Protein AF-A0A3A0CAT7-F1 (afdb_monomer)

Solvent-accessible surface area (backbone atoms only — not comparable to full-atom values): 10432 Å² total; per-residue (Å²): 129,58,72,70,57,50,40,52,48,31,36,51,53,9,50,47,29,39,53,50,28,52,52,29,58,70,72,58,42,81,40,49,99,61,49,36,80,68,45,24,60,30,78,92,81,42,67,73,38,56,68,70,58,13,63,68,60,53,45,69,81,74,69,20,56,41,36,48,23,62,55,48,8,57,54,41,39,40,45,68,54,60,77,69,60,78,55,72,66,52,54,57,58,46,36,51,71,74,36,50,66,59,50,62,64,48,48,59,62,48,55,50,52,51,48,44,51,50,30,31,73,74,70,73,40,66,60,68,61,78,80,69,54,39,98,90,62,58,66,83,78,59,88,86,64,77,72,56,71,67,57,52,52,50,55,49,51,51,52,52,55,55,49,48,56,54,35,43,54,49,45,54,52,42,72,75,47,87,52,82,92,56,107

Secondary structure (DSSP, 8-state):
--HHHHHHHHHHHHHHHHHHHHHHHHTT-TT-SS-TTGGGS-GGGPPPPPHHHHHH---TTTTPHHHHHHHHHHHHHHHHHHTT--SHHHHHHHHHHHSHHHHHHHHHHHHHHHHHHHHHHHHSS--THHHH-BTTBPPPPPTT-PPPHHHHHHHHHHHHHHHHHHHHHHHHHHHH---GGG-

Structure (mmCIF, N/CA/C/O backbone):
data_AF-A0A3A0CAT7-F1
#
_entry.id   AF-A0A3A0CAT7-F1
#
loop_
_atom_site.group_PDB
_atom_site.id
_atom_site.type_symbol
_atom_site.label_atom_id
_atom_site.label_alt_id
_atom_site.label_comp_id
_atom_site.label_asym_id
_atom_site.label_entity_id
_atom_site.label_seq_id
_atom_site.pdbx_PDB_ins_code
_atom_site.Cartn_x
_atom_site.Cartn_y
_atom_site.Cartn_z
_atom_site.occupancy
_atom_site.B_iso_or_equiv
_atom_site.auth_seq_id
_atom_site.auth_comp_id
_atom_site.auth_asym_id
_atom_site.auth_atom_id
_atom_site.pdbx_PDB_model_num
ATOM 1 N N . MET A 1 1 ? -14.372 4.270 26.405 1.00 64.75 1 MET A N 1
ATOM 2 C CA . MET A 1 1 ? -14.480 5.555 25.673 1.00 64.75 1 MET A CA 1
ATOM 3 C C . MET A 1 1 ? -15.765 5.550 24.866 1.00 64.75 1 MET A C 1
ATOM 5 O O . MET A 1 1 ? -16.069 4.523 24.270 1.00 64.75 1 MET A O 1
ATOM 9 N N . ALA A 1 2 ? -16.514 6.654 24.840 1.00 88.31 2 ALA A N 1
ATOM 10 C CA . ALA A 1 2 ? -17.693 6.757 23.978 1.00 88.31 2 ALA A CA 1
ATOM 11 C C . ALA A 1 2 ? -17.280 6.706 22.486 1.00 88.31 2 ALA A C 1
ATOM 13 O O . ALA A 1 2 ? -16.218 7.243 22.149 1.00 88.31 2 ALA A O 1
ATOM 14 N N . PRO A 1 3 ? -18.086 6.124 21.573 1.00 85.31 3 PRO A N 1
ATOM 15 C CA . PRO A 1 3 ? -17.737 6.010 20.149 1.00 85.31 3 PRO A CA 1
ATOM 16 C C . PRO A 1 3 ? -17.353 7.349 19.498 1.00 85.31 3 PRO A C 1
ATOM 18 O O . PRO A 1 3 ? -16.394 7.430 18.735 1.00 85.31 3 PRO A O 1
ATOM 21 N N . ALA A 1 4 ? -18.040 8.435 19.869 1.00 90.06 4 ALA A N 1
ATOM 22 C CA . ALA A 1 4 ? -17.728 9.781 19.390 1.00 90.06 4 ALA A CA 1
ATOM 23 C C . ALA A 1 4 ? -16.342 10.277 19.847 1.00 90.06 4 ALA A C 1
ATOM 25 O O . ALA A 1 4 ? -15.629 10.923 19.081 1.00 90.06 4 ALA A O 1
ATOM 26 N N . GLN A 1 5 ? -15.938 9.949 21.076 1.00 92.06 5 GLN A N 1
ATOM 27 C CA . GLN A 1 5 ? -14.635 10.327 21.622 1.00 92.06 5 GLN A CA 1
ATOM 28 C C . GLN A 1 5 ? -13.499 9.582 20.912 1.00 92.06 5 GLN A C 1
ATOM 30 O O . GLN A 1 5 ? -12.506 10.203 20.541 1.00 92.06 5 GLN A O 1
ATOM 35 N N . ARG A 1 6 ? -13.675 8.277 20.650 1.00 92.12 6 ARG A N 1
ATOM 36 C CA . ARG A 1 6 ? -12.725 7.481 19.858 1.00 92.12 6 ARG A CA 1
ATOM 37 C C . ARG A 1 6 ? -12.540 8.074 18.463 1.00 92.12 6 ARG A C 1
ATOM 39 O O . ARG A 1 6 ? -11.412 8.262 18.031 1.00 92.12 6 ARG A O 1
ATOM 46 N N . ASN A 1 7 ? -13.632 8.418 17.782 1.00 93.69 7 ASN A N 1
ATOM 47 C CA . ASN A 1 7 ? -13.559 8.935 16.415 1.00 93.69 7 ASN A CA 1
ATOM 48 C C . ASN A 1 7 ? -12.824 10.278 16.343 1.00 93.69 7 ASN A C 1
ATOM 50 O O . ASN A 1 7 ? -12.006 10.479 15.449 1.00 93.69 7 ASN A O 1
ATOM 54 N N . ARG A 1 8 ? -13.067 11.175 17.309 1.00 93.75 8 ARG A N 1
ATOM 55 C CA . ARG A 1 8 ? -12.324 12.441 17.420 1.00 93.75 8 ARG A CA 1
ATOM 56 C C . ARG A 1 8 ? -10.839 12.197 17.671 1.00 93.75 8 ARG A C 1
ATOM 58 O O . ARG A 1 8 ? -10.019 12.875 17.066 1.00 93.75 8 ARG A O 1
ATOM 65 N N . LEU A 1 9 ? -10.497 11.212 18.504 1.00 95.75 9 LEU A N 1
ATOM 66 C CA . LEU A 1 9 ? -9.108 10.839 18.762 1.00 95.75 9 LEU A CA 1
ATOM 67 C C . LEU A 1 9 ? -8.422 10.268 17.512 1.00 95.75 9 LEU A C 1
ATOM 69 O O . LEU A 1 9 ? -7.324 10.702 17.183 1.00 95.75 9 LEU A O 1
ATOM 73 N N . CYS A 1 10 ? -9.072 9.357 16.781 1.00 95.88 10 CYS A N 1
ATOM 74 C CA . CYS A 1 10 ? -8.547 8.819 15.521 1.00 9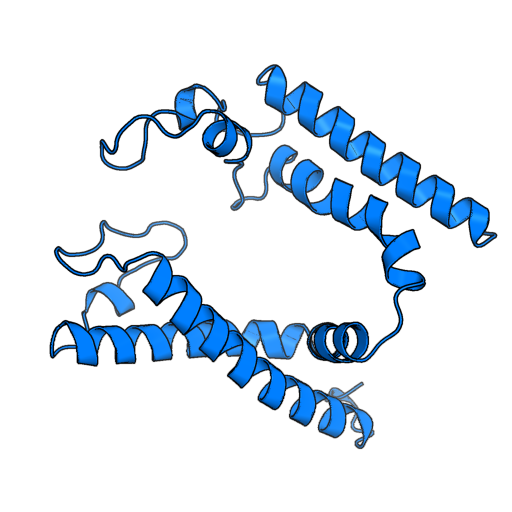5.88 10 CYS A CA 1
ATOM 75 C C . CYS A 1 10 ? -8.299 9.928 14.493 1.00 95.88 10 CYS A C 1
ATOM 77 O O . CYS A 1 10 ? -7.230 9.983 13.892 1.00 95.88 10 CYS A O 1
ATOM 79 N N . LEU A 1 11 ? -9.251 10.852 14.329 1.00 96.25 11 LEU A N 1
ATOM 80 C CA . LEU A 1 11 ? -9.080 11.993 13.430 1.00 96.25 11 LEU A CA 1
ATOM 81 C C . LEU A 1 11 ? -7.942 12.911 13.887 1.00 96.25 11 LEU A C 1
ATOM 83 O O . LEU A 1 11 ? -7.117 13.290 13.065 1.00 96.25 11 LEU A O 1
ATOM 87 N N . ALA A 1 12 ? -7.853 13.226 15.181 1.00 97.06 12 ALA A N 1
ATOM 88 C CA . ALA A 1 12 ? -6.790 14.074 15.716 1.00 97.06 12 ALA A CA 1
ATOM 89 C C . ALA A 1 12 ? -5.400 13.447 15.527 1.00 97.06 12 ALA A C 1
ATOM 91 O O . ALA A 1 12 ? -4.491 14.117 15.045 1.00 97.06 12 ALA A O 1
ATOM 92 N N . ILE A 1 13 ? -5.241 12.157 15.845 1.00 97.44 13 ILE A N 1
ATOM 93 C CA . ILE A 1 13 ? -3.973 11.434 15.671 1.00 97.44 13 ILE A CA 1
ATOM 94 C C . ILE A 1 13 ? -3.619 11.320 14.187 1.00 97.44 13 ILE A C 1
ATOM 96 O O . ILE A 1 13 ? -2.491 11.614 13.804 1.00 97.44 13 ILE A O 1
ATOM 100 N N . GLY A 1 14 ? -4.569 10.911 13.344 1.00 97.12 14 GLY A N 1
ATOM 101 C CA . GLY A 1 14 ? -4.318 10.698 11.922 1.00 97.12 14 GLY A CA 1
ATOM 102 C C . GLY A 1 14 ? -3.993 11.993 11.173 1.00 97.12 14 GLY A C 1
ATOM 103 O O . GLY A 1 14 ? -3.015 12.046 10.428 1.00 97.12 14 GLY A O 1
ATOM 104 N N . LEU A 1 15 ? -4.757 13.064 11.420 1.00 97.62 15 LEU A N 1
ATOM 105 C CA . LEU A 1 15 ? -4.489 14.385 10.842 1.00 97.62 15 LEU A CA 1
ATOM 106 C C . LEU A 1 15 ? -3.229 15.023 11.434 1.00 97.62 15 LEU A C 1
ATOM 108 O O . LEU A 1 15 ? -2.475 15.653 10.699 1.00 97.62 15 LEU A O 1
ATOM 112 N N . GLY A 1 16 ? -2.960 14.822 12.727 1.00 98.12 16 GLY A N 1
ATOM 113 C CA . GLY A 1 16 ? -1.721 15.260 13.368 1.00 98.12 16 GLY A CA 1
ATOM 114 C C . GLY A 1 16 ? -0.489 14.583 12.765 1.00 98.12 16 GLY A C 1
ATOM 115 O O . GLY A 1 16 ? 0.485 15.258 12.450 1.00 98.12 16 GLY A O 1
ATOM 116 N N . ALA A 1 17 ? -0.552 13.272 12.518 1.00 97.81 17 ALA A N 1
ATOM 117 C CA . ALA A 1 17 ? 0.510 12.526 11.844 1.00 97.81 17 ALA A CA 1
ATOM 118 C C . ALA A 1 17 ? 0.724 12.998 10.398 1.00 97.81 17 ALA A C 1
ATOM 120 O O . ALA A 1 17 ? 1.865 13.139 9.964 1.00 97.81 17 ALA A O 1
ATOM 121 N N . LEU A 1 18 ? -0.356 13.291 9.667 1.00 97.62 18 LEU A N 1
ATOM 122 C CA . LEU A 1 18 ? -0.285 13.857 8.319 1.00 97.62 18 LEU A CA 1
ATOM 123 C C . LEU A 1 18 ? 0.337 15.255 8.303 1.00 97.62 18 LEU A C 1
ATOM 125 O O . LEU A 1 18 ? 1.224 15.520 7.495 1.00 97.62 18 LEU A O 1
ATOM 129 N N . ALA A 1 19 ? -0.093 16.139 9.203 1.00 97.69 19 ALA A N 1
ATOM 130 C CA . ALA A 1 19 ? 0.482 17.472 9.332 1.00 97.69 19 ALA A CA 1
ATOM 131 C C . ALA A 1 19 ? 1.972 17.391 9.687 1.00 97.69 19 ALA A C 1
ATOM 133 O O . ALA A 1 19 ? 2.795 18.045 9.048 1.00 97.69 19 ALA A O 1
ATOM 134 N N . LEU A 1 20 ? 2.332 16.525 10.640 1.00 97.62 20 LEU A N 1
ATOM 135 C CA . LEU A 1 20 ? 3.720 16.288 11.017 1.00 97.62 20 LEU A CA 1
ATOM 136 C C . LEU A 1 20 ? 4.542 15.749 9.839 1.00 97.62 20 LEU A C 1
ATOM 138 O O . LEU A 1 20 ? 5.642 16.238 9.604 1.00 97.62 20 LEU A O 1
ATOM 142 N N . PHE A 1 21 ? 4.002 14.807 9.059 1.00 97.19 21 PHE A N 1
ATOM 143 C CA . PHE A 1 21 ? 4.642 14.328 7.833 1.00 97.19 21 PHE A CA 1
ATOM 144 C C . PHE A 1 21 ? 4.901 15.467 6.845 1.00 97.19 21 PHE A C 1
ATOM 146 O O . PHE A 1 21 ? 6.015 15.586 6.348 1.00 97.19 21 PHE A O 1
ATOM 153 N N . LEU A 1 22 ? 3.910 16.321 6.575 1.00 96.12 22 LEU A N 1
ATOM 154 C CA . LEU A 1 22 ? 4.061 17.426 5.625 1.00 96.12 22 LEU A CA 1
ATOM 155 C C . LEU A 1 22 ? 5.128 18.432 6.073 1.00 96.12 22 LEU A C 1
ATOM 157 O O . LEU A 1 22 ? 5.919 18.875 5.245 1.00 96.12 22 LEU A O 1
ATOM 161 N N . VAL A 1 23 ? 5.193 18.746 7.371 1.00 96.25 23 VAL A N 1
ATOM 162 C CA . VAL A 1 23 ? 6.231 19.621 7.938 1.00 96.25 23 VAL A CA 1
ATOM 163 C C . VAL A 1 23 ? 7.603 18.955 7.832 1.00 96.25 23 VAL A C 1
ATOM 165 O O . VAL A 1 23 ? 8.515 19.511 7.221 1.00 96.25 23 VAL A O 1
ATOM 168 N N . LEU A 1 24 ? 7.762 17.747 8.379 1.00 95.19 24 LEU A N 1
ATOM 169 C CA . LEU A 1 24 ? 9.059 17.071 8.402 1.00 95.19 24 LEU A CA 1
ATOM 170 C C . LEU A 1 24 ? 9.577 16.797 6.988 1.00 95.19 24 LEU A C 1
ATOM 172 O O . LEU A 1 24 ? 10.734 17.082 6.682 1.00 95.19 24 LEU A O 1
ATOM 176 N N . ARG A 1 25 ? 8.715 16.290 6.102 1.00 94.50 25 ARG A N 1
ATOM 177 C CA . ARG A 1 25 ? 9.085 15.966 4.725 1.00 94.50 25 ARG A CA 1
ATOM 178 C C . ARG A 1 25 ? 9.287 17.218 3.878 1.00 94.50 25 ARG A C 1
ATOM 180 O O . ARG A 1 25 ? 10.262 17.266 3.135 1.00 94.50 25 ARG A O 1
ATOM 187 N N . GLY A 1 26 ? 8.422 18.227 4.001 1.00 92.56 26 GLY A N 1
ATOM 188 C CA . GLY A 1 26 ? 8.499 19.479 3.238 1.00 92.56 26 GLY A CA 1
ATOM 189 C C . GLY A 1 26 ? 9.808 20.225 3.456 1.00 92.56 26 GLY A C 1
ATOM 190 O O . GLY A 1 26 ? 10.473 20.597 2.490 1.00 92.56 26 GLY A O 1
ATOM 191 N N . PHE A 1 27 ? 10.222 20.350 4.717 1.00 93.31 27 PHE A N 1
ATOM 192 C CA . PHE A 1 27 ? 11.443 21.058 5.103 1.00 93.31 27 PHE A CA 1
ATOM 193 C C . PHE A 1 27 ? 12.695 20.163 5.152 1.00 93.31 27 PHE A C 1
ATOM 195 O O . PHE A 1 27 ? 13.744 20.624 5.590 1.00 93.31 27 PHE A O 1
ATOM 202 N N . ASN A 1 28 ? 12.616 18.903 4.698 1.00 92.19 28 ASN A N 1
ATOM 203 C CA . ASN A 1 28 ? 13.707 17.918 4.796 1.00 92.19 28 ASN A CA 1
ATOM 204 C C . ASN A 1 28 ? 14.286 17.787 6.223 1.00 92.19 28 ASN A C 1
ATOM 206 O O . ASN A 1 28 ? 15.495 17.658 6.405 1.00 92.19 28 ASN A O 1
ATOM 210 N N . LEU A 1 29 ? 13.420 17.832 7.238 1.00 92.00 29 LEU A N 1
ATOM 211 C CA . LEU A 1 29 ? 13.796 17.628 8.637 1.00 92.00 29 LEU A CA 1
ATOM 212 C C . LEU A 1 29 ? 13.958 16.128 8.944 1.00 92.00 29 LEU A C 1
ATOM 214 O O . LEU A 1 29 ? 13.856 15.263 8.071 1.00 92.00 29 LEU A O 1
ATOM 218 N N . TYR A 1 30 ? 14.206 15.819 10.218 1.00 90.19 30 TYR A N 1
ATOM 219 C CA . TYR A 1 30 ? 14.321 14.456 10.728 1.00 90.19 30 TYR A CA 1
ATOM 220 C C . TYR A 1 30 ? 13.164 13.552 10.267 1.00 90.19 30 TYR A C 1
ATOM 222 O O . TYR A 1 30 ? 12.003 13.954 10.278 1.00 90.19 30 TYR A O 1
ATOM 230 N N . GLY A 1 31 ? 13.480 12.303 9.920 1.00 88.69 31 GLY A N 1
ATOM 231 C CA . GLY A 1 31 ? 12.480 11.251 9.736 1.00 88.69 31 GLY A CA 1
ATOM 232 C C . GLY A 1 31 ? 12.620 10.414 8.470 1.00 88.69 31 GLY A C 1
ATOM 233 O O . GLY A 1 31 ? 12.061 9.323 8.435 1.00 88.69 31 GLY A O 1
ATOM 234 N N . ASP A 1 32 ? 13.374 10.862 7.461 1.00 90.69 32 ASP A N 1
ATOM 235 C CA . ASP A 1 32 ? 13.818 10.025 6.338 1.00 90.69 32 ASP A CA 1
ATOM 236 C C . ASP A 1 32 ? 15.316 10.240 6.092 1.00 90.69 32 ASP A C 1
ATOM 238 O O . ASP A 1 32 ? 15.747 11.392 6.077 1.00 90.69 32 ASP A O 1
ATOM 242 N N . PRO A 1 33 ? 16.117 9.179 5.885 1.00 86.81 33 PRO A N 1
ATOM 243 C CA . PRO A 1 33 ? 17.545 9.331 5.605 1.00 86.81 33 PRO A CA 1
ATOM 244 C C . PRO A 1 33 ? 17.829 10.008 4.257 1.00 86.81 33 PRO A C 1
ATOM 246 O O . PRO A 1 33 ? 18.942 10.481 4.041 1.00 86.81 33 PRO A O 1
ATOM 249 N N . ARG A 1 34 ? 16.857 10.035 3.333 1.00 84.88 34 ARG A N 1
ATOM 250 C CA . ARG A 1 34 ? 17.031 10.585 1.986 1.00 84.88 34 ARG A CA 1
ATOM 251 C C . ARG A 1 34 ? 16.188 11.852 1.808 1.00 84.88 34 ARG A C 1
ATOM 253 O O . ARG A 1 34 ? 14.954 11.757 1.769 1.00 84.88 34 ARG A O 1
ATOM 260 N N . PRO A 1 35 ? 16.824 13.032 1.660 1.00 85.75 35 PRO A N 1
ATOM 261 C CA . PRO A 1 35 ? 16.128 14.261 1.293 1.00 85.75 35 PRO A CA 1
ATOM 262 C C . PRO A 1 35 ? 15.313 14.075 0.010 1.00 85.75 35 PRO A C 1
ATOM 264 O O . PRO A 1 35 ? 15.752 13.419 -0.933 1.00 85.75 35 PRO A O 1
ATOM 267 N N . TRP A 1 36 ? 14.118 14.658 -0.060 1.00 81.44 36 TRP A N 1
ATOM 268 C CA . TRP A 1 36 ? 13.264 14.465 -1.238 1.00 81.44 36 TRP A CA 1
ATOM 269 C C . TRP A 1 36 ? 13.833 15.148 -2.490 1.00 81.44 36 TRP A C 1
ATOM 271 O O . TRP A 1 36 ? 13.614 14.673 -3.600 1.00 81.44 36 TRP A O 1
ATOM 281 N N . GLY A 1 37 ? 14.629 16.210 -2.314 1.00 76.12 37 GLY A N 1
ATOM 282 C CA . GLY A 1 37 ? 15.327 16.889 -3.409 1.00 76.12 37 GLY A CA 1
ATOM 283 C C . GLY A 1 37 ? 16.434 16.049 -4.057 1.00 76.12 37 GLY A C 1
ATOM 284 O O . GLY A 1 37 ? 16.628 16.133 -5.266 1.00 76.12 37 GLY A O 1
ATOM 285 N N . SER A 1 38 ? 17.123 15.185 -3.298 1.00 70.75 38 SER A N 1
ATOM 286 C CA . SER A 1 38 ? 18.119 14.262 -3.868 1.00 70.75 38 SER A CA 1
ATOM 287 C C . SER A 1 38 ? 17.472 13.046 -4.537 1.00 70.75 38 SER A C 1
ATOM 289 O O . SER A 1 38 ? 18.052 12.470 -5.453 1.00 70.75 38 SER A O 1
ATOM 291 N N . ALA A 1 39 ? 16.238 12.704 -4.152 1.00 63.53 39 ALA A N 1
ATOM 292 C CA . ALA A 1 39 ? 15.433 11.660 -4.785 1.00 63.53 39 ALA A CA 1
ATOM 293 C C . ALA A 1 39 ? 14.861 12.053 -6.165 1.00 63.53 39 ALA A C 1
ATOM 295 O O . ALA A 1 39 ? 14.286 11.203 -6.844 1.00 63.53 39 ALA A O 1
ATOM 296 N N . ALA A 1 40 ? 15.009 13.316 -6.591 1.00 61.28 40 ALA A N 1
ATOM 297 C CA . ALA A 1 40 ? 14.613 13.768 -7.925 1.00 61.28 40 ALA A CA 1
ATOM 298 C C . ALA A 1 40 ? 15.513 13.198 -9.036 1.00 61.28 40 ALA A C 1
ATOM 300 O O . ALA A 1 40 ? 15.101 13.163 -10.193 1.00 61.28 40 ALA A O 1
ATOM 301 N N . GLN A 1 41 ? 16.718 12.727 -8.704 1.00 60.72 41 GLN A N 1
ATOM 302 C CA . GLN A 1 41 ? 17.576 11.998 -9.636 1.00 60.72 41 GLN A CA 1
ATOM 303 C C . GLN A 1 41 ? 17.097 10.542 -9.685 1.00 60.72 41 GLN A C 1
ATOM 305 O O . GLN A 1 41 ? 17.149 9.830 -8.680 1.00 60.72 41 GLN A O 1
ATOM 310 N N . GLY A 1 42 ? 16.550 10.115 -10.827 1.00 56.50 42 GLY A N 1
ATOM 311 C CA . GLY A 1 42 ? 16.033 8.760 -10.992 1.00 56.50 42 GLY A CA 1
ATOM 312 C C . GLY A 1 42 ? 17.129 7.702 -10.782 1.00 56.50 42 GLY A C 1
ATOM 313 O O . GLY A 1 42 ? 18.300 7.958 -11.080 1.00 56.50 42 GLY A O 1
ATOM 314 N N . PRO A 1 43 ? 16.789 6.493 -10.293 1.00 54.56 43 PRO A N 1
ATOM 315 C CA . PRO A 1 43 ? 17.735 5.383 -10.288 1.00 54.56 43 PRO A CA 1
ATOM 316 C C . PRO A 1 43 ? 18.271 5.136 -11.707 1.00 54.56 43 PRO A C 1
ATOM 318 O O . PRO A 1 43 ? 17.519 5.232 -12.677 1.00 54.56 43 PRO A O 1
ATOM 321 N N . ASN A 1 44 ? 19.551 4.774 -11.826 1.00 52.22 44 ASN A N 1
ATOM 322 C CA . ASN A 1 44 ? 20.181 4.345 -13.084 1.00 52.22 44 ASN A CA 1
ATOM 323 C C . ASN A 1 44 ? 20.218 5.409 -14.202 1.00 52.22 44 ASN A C 1
ATOM 325 O O . ASN A 1 44 ? 20.160 5.062 -15.378 1.00 52.22 44 ASN A O 1
ATOM 329 N N . GLY A 1 45 ? 20.293 6.701 -13.860 1.00 50.09 45 GLY A N 1
ATOM 330 C CA . GLY A 1 45 ? 20.384 7.780 -14.856 1.00 50.09 45 GLY A CA 1
ATOM 331 C C . GLY A 1 45 ? 19.082 8.045 -15.619 1.00 50.09 45 GLY A C 1
ATOM 332 O O . GLY A 1 45 ? 19.083 8.802 -16.589 1.00 50.09 45 GLY A O 1
ATOM 333 N N . ALA A 1 46 ? 17.966 7.446 -15.187 1.00 55.59 46 ALA A N 1
ATOM 334 C CA . ALA A 1 46 ? 16.645 7.798 -15.686 1.00 55.59 46 ALA A CA 1
ATOM 335 C C . ALA A 1 46 ? 16.304 9.246 -15.291 1.00 55.59 46 ALA A C 1
ATOM 337 O O . ALA A 1 46 ? 16.722 9.719 -14.232 1.00 55.59 46 ALA A O 1
ATOM 338 N N . GLY A 1 47 ? 15.566 9.943 -16.164 1.00 59.84 47 GLY A N 1
ATOM 339 C CA . GLY A 1 47 ? 15.257 11.372 -16.051 1.00 59.84 47 GLY A CA 1
ATOM 340 C C . GLY A 1 47 ? 14.677 11.809 -14.701 1.00 59.84 47 GLY A C 1
ATOM 341 O O . GLY A 1 47 ? 14.315 10.997 -13.849 1.00 59.84 47 GLY A O 1
ATOM 342 N N . THR A 1 48 ? 14.585 13.124 -14.507 1.00 72.56 48 THR A N 1
ATOM 343 C CA . THR A 1 48 ? 14.138 13.715 -13.244 1.00 72.56 48 THR A CA 1
ATOM 344 C C . THR A 1 48 ? 12.772 13.173 -12.822 1.00 72.56 48 THR A C 1
ATOM 346 O O . THR A 1 48 ? 11.772 13.318 -13.528 1.00 72.56 48 THR A O 1
ATOM 349 N N . MET A 1 49 ? 12.726 12.524 -11.656 1.00 80.06 49 MET A N 1
ATOM 350 C CA . MET A 1 49 ? 11.481 12.031 -11.079 1.00 80.06 49 MET A CA 1
ATOM 351 C C . MET A 1 49 ? 10.555 13.228 -10.818 1.00 80.06 49 MET A C 1
ATOM 353 O O . MET A 1 49 ? 11.007 14.220 -10.237 1.00 80.06 49 MET A O 1
ATOM 357 N N . PRO A 1 50 ? 9.263 13.156 -11.193 1.00 86.62 50 PRO A N 1
ATOM 358 C CA . PRO A 1 50 ? 8.315 14.217 -10.881 1.00 86.62 50 PRO A CA 1
ATOM 359 C C . PRO A 1 50 ? 8.342 14.563 -9.390 1.00 86.62 50 PRO A C 1
ATOM 361 O O . PRO A 1 50 ? 8.351 13.666 -8.544 1.00 86.62 50 PRO A O 1
ATOM 364 N N . ALA A 1 51 ? 8.315 15.858 -9.066 1.00 86.56 51 ALA A N 1
ATOM 365 C CA . ALA A 1 51 ? 8.500 16.351 -7.699 1.00 86.56 51 ALA A CA 1
ATOM 366 C C . ALA A 1 51 ? 7.540 15.702 -6.687 1.00 86.56 51 ALA A C 1
ATOM 368 O O . ALA A 1 51 ? 7.942 15.389 -5.569 1.00 86.56 51 ALA A O 1
ATOM 369 N N . LEU A 1 52 ? 6.297 15.422 -7.097 1.00 89.25 52 LEU A N 1
ATOM 370 C CA . LEU A 1 52 ? 5.316 14.724 -6.264 1.00 89.25 52 LEU A CA 1
ATOM 371 C C . LEU A 1 52 ? 5.771 13.304 -5.890 1.00 89.25 52 LEU A C 1
ATOM 373 O O . LEU A 1 52 ? 5.656 12.903 -4.735 1.00 89.25 52 LEU A O 1
ATOM 377 N N . PHE A 1 53 ? 6.314 12.543 -6.843 1.00 88.75 53 PHE A N 1
ATOM 378 C CA . PHE A 1 53 ? 6.819 11.200 -6.563 1.00 88.75 53 PHE A CA 1
ATOM 379 C C . PHE A 1 53 ? 8.089 11.248 -5.721 1.00 88.75 53 PHE A C 1
ATOM 381 O O . PHE A 1 53 ? 8.205 10.469 -4.781 1.00 88.75 53 PHE A O 1
ATOM 388 N N . ALA A 1 54 ? 8.989 12.201 -5.975 1.00 87.81 54 ALA A N 1
ATOM 389 C CA . ALA A 1 54 ? 10.174 12.403 -5.143 1.00 87.81 54 ALA A CA 1
ATOM 390 C C . ALA A 1 54 ? 9.794 12.757 -3.688 1.00 87.81 54 ALA A C 1
ATOM 392 O O . ALA A 1 54 ? 10.367 12.222 -2.734 1.00 87.81 54 ALA A O 1
ATOM 393 N N . PH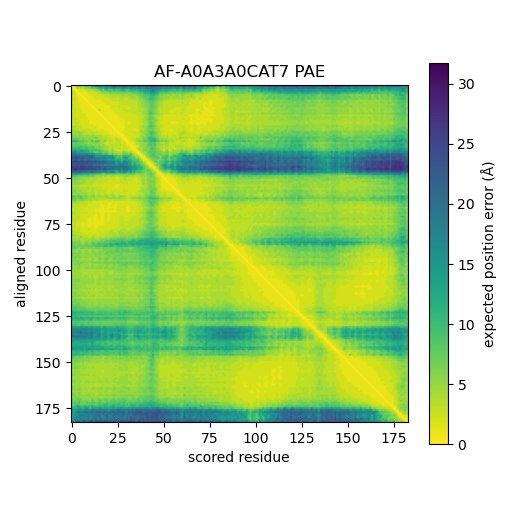E A 1 55 ? 8.761 13.586 -3.502 1.00 91.06 55 PHE A N 1
ATOM 394 C CA . PHE A 1 55 ? 8.214 13.928 -2.190 1.00 91.06 55 PHE A CA 1
ATOM 395 C C . PHE A 1 55 ? 7.669 12.699 -1.447 1.00 91.06 55 PHE A C 1
ATOM 397 O O . PHE A 1 55 ? 8.002 12.495 -0.279 1.00 91.06 55 PHE A O 1
ATOM 404 N N . LEU A 1 56 ? 6.905 11.838 -2.127 1.00 91.62 56 LEU A N 1
ATOM 405 C CA . LEU A 1 56 ? 6.324 10.619 -1.544 1.00 91.62 56 LEU A CA 1
ATOM 406 C C . LEU A 1 56 ? 7.320 9.448 -1.418 1.00 91.62 56 LEU A C 1
ATOM 408 O O . LEU A 1 56 ? 7.043 8.484 -0.701 1.00 91.62 56 LEU A O 1
ATOM 412 N N . ASN A 1 57 ? 8.479 9.524 -2.080 1.00 91.25 57 ASN A N 1
ATOM 413 C CA . ASN A 1 57 ? 9.522 8.496 -2.079 1.00 91.25 57 ASN A CA 1
ATOM 414 C C . ASN A 1 57 ? 10.271 8.438 -0.735 1.00 91.25 57 ASN A C 1
ATOM 416 O O . ASN A 1 57 ? 11.391 8.934 -0.588 1.00 91.25 57 ASN A O 1
ATOM 420 N N . THR A 1 58 ? 9.616 7.848 0.261 1.00 92.19 58 THR A N 1
ATOM 421 C CA . THR A 1 58 ? 10.145 7.612 1.607 1.00 92.19 58 THR A CA 1
ATOM 422 C C . THR A 1 58 ? 10.731 6.206 1.737 1.00 92.19 58 THR A C 1
ATOM 424 O O . THR A 1 58 ? 10.399 5.274 1.001 1.00 92.19 58 THR A O 1
ATOM 427 N N . THR A 1 59 ? 11.660 6.041 2.670 1.00 90.12 59 THR A N 1
ATOM 428 C CA . THR A 1 59 ? 12.403 4.800 2.877 1.00 90.12 59 THR A CA 1
ATOM 429 C C . THR A 1 59 ? 11.557 3.790 3.655 1.00 90.12 59 THR A C 1
ATOM 431 O O . THR A 1 59 ? 11.258 3.972 4.832 1.00 90.12 59 THR A O 1
ATOM 434 N N . LYS A 1 60 ? 11.168 2.707 2.974 1.00 89.56 60 LYS A N 1
ATOM 435 C CA . LYS A 1 60 ? 10.350 1.624 3.544 1.00 89.56 60 LYS A CA 1
ATOM 436 C C . LYS A 1 60 ? 11.156 0.623 4.379 1.00 89.56 60 LYS A C 1
ATOM 438 O O . LYS A 1 60 ? 10.616 0.055 5.324 1.00 89.56 60 LYS A O 1
ATOM 443 N N . TYR A 1 61 ? 12.414 0.378 4.015 1.00 85.94 61 TYR A N 1
ATOM 444 C CA . TYR A 1 61 ? 13.264 -0.628 4.653 1.00 85.94 61 TYR A CA 1
ATOM 445 C C . TYR A 1 61 ? 14.641 -0.029 4.992 1.00 85.94 61 TYR A C 1
ATOM 447 O O . TYR A 1 61 ? 15.364 0.341 4.067 1.00 85.94 61 TYR A O 1
ATOM 455 N N . PRO A 1 62 ? 15.015 0.078 6.282 1.00 89.00 62 PRO A N 1
ATOM 456 C CA . PRO A 1 62 ? 14.118 0.037 7.444 1.00 89.00 62 PRO A CA 1
ATOM 457 C C . PRO A 1 62 ? 13.049 1.144 7.362 1.00 89.00 62 PRO A C 1
ATOM 459 O O . PRO A 1 62 ? 13.242 2.146 6.675 1.00 89.00 62 PRO A O 1
ATOM 462 N N . ALA A 1 63 ? 11.905 0.952 8.024 1.00 92.25 63 ALA A N 1
ATOM 463 C CA . ALA A 1 63 ? 10.790 1.895 7.942 1.00 92.25 63 ALA A CA 1
ATOM 464 C C . ALA A 1 63 ? 11.172 3.245 8.561 1.00 92.25 63 ALA A C 1
ATOM 466 O O . ALA A 1 63 ? 11.458 3.331 9.755 1.00 92.25 63 ALA A O 1
ATOM 467 N N . SER A 1 64 ? 11.175 4.297 7.743 1.00 94.38 64 SER A N 1
ATOM 468 C CA . SER A 1 64 ? 11.453 5.655 8.196 1.00 94.38 64 SER A CA 1
ATOM 469 C C . SER A 1 64 ? 10.254 6.244 8.948 1.00 94.38 64 SER A C 1
ATOM 471 O O . SER A 1 64 ? 9.106 5.851 8.719 1.00 94.38 64 SER A O 1
ATOM 473 N N . LEU A 1 65 ? 10.491 7.208 9.843 1.00 96.06 65 LEU A N 1
ATOM 474 C CA . LEU A 1 65 ? 9.404 7.903 10.543 1.00 96.06 65 LEU A CA 1
ATOM 475 C C . LEU A 1 65 ? 8.447 8.552 9.535 1.00 96.06 65 LEU A C 1
ATOM 477 O O . LEU A 1 65 ? 7.233 8.446 9.683 1.00 96.06 65 LEU A O 1
ATOM 481 N N . ASN A 1 66 ? 8.987 9.158 8.476 1.00 95.25 66 ASN A N 1
ATOM 482 C CA . ASN A 1 66 ? 8.181 9.762 7.418 1.00 95.25 66 ASN A CA 1
ATOM 483 C C . ASN A 1 66 ? 7.331 8.718 6.679 1.00 95.25 66 ASN A C 1
ATOM 485 O O . ASN A 1 66 ? 6.158 8.979 6.417 1.00 95.25 66 ASN A O 1
ATOM 489 N N . PHE A 1 67 ? 7.873 7.523 6.405 1.00 95.38 67 PHE A N 1
ATOM 490 C CA . PHE A 1 67 ? 7.104 6.416 5.829 1.00 95.38 67 PHE A CA 1
ATOM 491 C C . PHE A 1 67 ? 5.947 5.995 6.749 1.00 95.38 67 PHE A C 1
ATOM 493 O O . PHE A 1 67 ? 4.819 5.809 6.285 1.00 95.38 67 PHE A O 1
ATOM 500 N N . LEU A 1 68 ? 6.191 5.892 8.060 1.00 96.62 68 LEU A N 1
ATOM 501 C CA . LEU A 1 68 ? 5.158 5.543 9.040 1.00 96.62 68 LEU A CA 1
ATOM 502 C C . LEU A 1 68 ? 4.076 6.621 9.146 1.00 96.62 68 LEU A C 1
ATOM 504 O O . LEU A 1 68 ? 2.895 6.294 9.100 1.00 96.62 68 LEU A O 1
ATOM 508 N N . LEU A 1 69 ? 4.447 7.900 9.240 1.00 97.25 69 LEU A N 1
ATOM 509 C CA . LEU A 1 69 ? 3.485 9.002 9.330 1.00 97.25 69 LEU A CA 1
ATOM 510 C C . LEU A 1 69 ? 2.613 9.099 8.069 1.00 97.25 69 LEU A C 1
ATOM 512 O O . LEU A 1 69 ? 1.392 9.221 8.171 1.00 97.25 69 LEU A O 1
ATOM 516 N N . MET A 1 70 ? 3.227 8.976 6.887 1.00 96.19 70 MET A N 1
ATOM 517 C CA . MET A 1 70 ? 2.538 9.028 5.595 1.00 96.19 70 MET A CA 1
ATOM 518 C C . MET A 1 70 ? 1.545 7.873 5.405 1.00 96.19 70 MET A C 1
ATOM 520 O O . MET A 1 70 ? 0.517 8.052 4.758 1.00 96.19 70 MET A O 1
ATOM 524 N N . THR A 1 71 ? 1.834 6.687 5.949 1.00 95.94 71 THR A N 1
ATOM 525 C CA . THR A 1 71 ? 1.005 5.484 5.750 1.00 95.94 71 THR A CA 1
ATOM 526 C C . THR A 1 71 ? -0.003 5.261 6.877 1.00 95.94 71 THR A C 1
ATOM 528 O O . THR A 1 71 ? -1.182 5.001 6.617 1.00 95.94 71 THR A O 1
ATOM 531 N N . LEU A 1 72 ? 0.414 5.405 8.137 1.00 96.69 72 LEU A N 1
ATOM 532 C CA . LEU A 1 72 ? -0.455 5.221 9.300 1.00 96.69 72 LEU A CA 1
ATOM 533 C C . LEU A 1 72 ? -1.371 6.423 9.537 1.00 96.69 72 LEU A C 1
ATOM 535 O O . LEU A 1 72 ? -2.509 6.216 9.945 1.00 96.69 72 LEU A O 1
ATOM 539 N N . GLY A 1 73 ? -0.933 7.654 9.245 1.00 97.06 73 GLY A N 1
ATOM 540 C CA . GLY A 1 73 ? -1.741 8.866 9.433 1.00 97.06 73 GLY A CA 1
ATOM 541 C C . GLY A 1 73 ? -3.105 8.798 8.729 1.00 97.06 73 GLY A C 1
ATOM 542 O O . GLY A 1 73 ? -4.135 8.822 9.411 1.00 97.06 73 GLY A O 1
ATOM 543 N N . PRO A 1 74 ? -3.149 8.617 7.393 1.00 96.75 74 PRO A N 1
ATOM 544 C CA . PRO A 1 74 ? -4.398 8.410 6.660 1.00 96.75 74 PRO A CA 1
ATOM 545 C C . PRO A 1 74 ? -5.171 7.189 7.152 1.00 96.75 74 PRO A C 1
ATOM 547 O O . PRO A 1 74 ? -6.383 7.262 7.328 1.00 96.75 74 PRO A O 1
ATOM 550 N N . THR A 1 75 ? -4.479 6.075 7.413 1.00 95.62 75 THR A N 1
ATOM 551 C CA . THR A 1 75 ? -5.123 4.831 7.853 1.00 95.62 75 THR A CA 1
ATOM 552 C C . THR A 1 75 ? -5.902 5.047 9.150 1.00 95.62 75 THR A C 1
ATOM 554 O O . THR A 1 75 ? -7.070 4.677 9.220 1.00 95.62 75 THR A O 1
ATOM 557 N N . ILE A 1 76 ? -5.298 5.709 10.143 1.00 96.56 76 ILE A N 1
ATOM 558 C CA . ILE A 1 76 ? -5.928 6.023 11.431 1.00 96.56 76 ILE A CA 1
ATOM 559 C C . ILE A 1 76 ? -7.063 7.041 11.252 1.00 96.56 76 ILE A C 1
ATOM 561 O O . ILE A 1 76 ? -8.140 6.853 11.820 1.00 96.56 76 ILE A O 1
ATOM 565 N N . ALA A 1 77 ? -6.862 8.084 10.437 1.00 96.19 77 ALA A N 1
ATOM 566 C CA . ALA A 1 77 ? -7.890 9.092 10.165 1.00 96.19 77 ALA A CA 1
ATOM 567 C C . ALA A 1 77 ? -9.143 8.497 9.497 1.00 96.19 77 ALA A C 1
ATOM 569 O O . ALA A 1 77 ? -10.253 8.970 9.738 1.00 96.19 77 ALA A O 1
ATOM 570 N N . LEU A 1 78 ? -8.979 7.451 8.681 1.00 95.19 78 LEU A N 1
ATOM 571 C CA . LEU A 1 78 ? -10.066 6.802 7.947 1.00 95.19 78 LEU A CA 1
ATOM 572 C C . LEU A 1 78 ? -10.804 5.717 8.747 1.00 95.19 78 LEU A C 1
ATOM 574 O O . LEU A 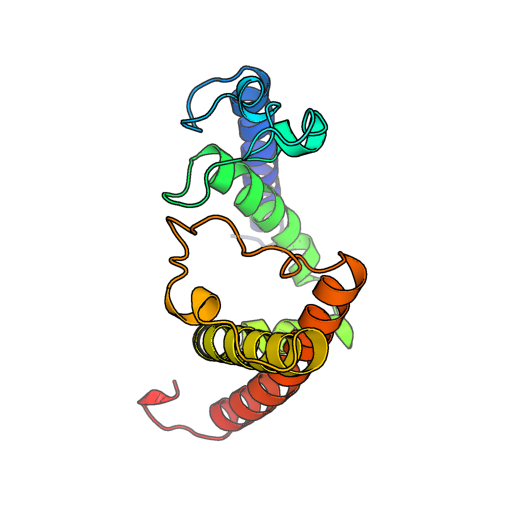1 78 ? -11.890 5.318 8.324 1.00 95.19 78 LEU A O 1
ATOM 578 N N . ILE A 1 79 ? -10.295 5.275 9.908 1.00 93.25 79 ILE A N 1
ATOM 579 C CA . ILE A 1 79 ? -10.963 4.266 10.762 1.00 93.25 79 ILE A CA 1
ATOM 580 C C . ILE A 1 79 ? -12.451 4.592 10.995 1.00 93.25 79 ILE A C 1
ATOM 582 O O . ILE A 1 79 ? -13.284 3.725 10.722 1.00 93.25 79 ILE A O 1
ATOM 586 N N . PRO A 1 80 ? -12.841 5.818 11.412 1.00 92.69 80 PRO A N 1
ATOM 587 C CA . PRO A 1 80 ? -14.246 6.142 11.678 1.00 92.69 80 PRO A CA 1
ATOM 588 C C . PRO A 1 80 ? -15.152 6.026 10.448 1.00 92.69 80 PRO A C 1
ATOM 590 O O . PRO A 1 80 ? -16.359 5.827 10.586 1.00 92.69 80 PRO A O 1
ATOM 593 N N . ILE A 1 81 ? -14.580 6.198 9.253 1.00 90.44 81 ILE A N 1
ATOM 594 C CA . ILE A 1 81 ? -15.292 6.055 7.984 1.00 90.44 81 ILE A CA 1
ATOM 595 C C . ILE A 1 81 ? -15.445 4.571 7.675 1.00 90.44 81 ILE A C 1
ATOM 597 O O . ILE A 1 81 ? -16.565 4.118 7.457 1.00 90.44 81 ILE A O 1
ATOM 601 N N . PHE A 1 82 ? -14.354 3.801 7.721 1.00 89.00 82 PHE A N 1
ATOM 602 C CA . PHE A 1 82 ? -14.365 2.372 7.403 1.00 89.00 82 PHE A CA 1
ATOM 603 C C . PHE A 1 82 ? -15.276 1.546 8.313 1.00 89.00 82 PHE A C 1
ATOM 605 O O . PHE A 1 82 ? -15.886 0.593 7.838 1.00 89.00 82 PHE A O 1
ATOM 612 N N . GLU A 1 83 ? -15.455 1.942 9.574 1.00 87.44 83 GLU A N 1
ATOM 613 C CA . GLU A 1 83 ? -16.420 1.305 10.481 1.00 87.44 83 GLU A CA 1
ATOM 614 C C . GLU A 1 83 ? -17.881 1.425 10.015 1.00 87.44 83 GLU A C 1
ATOM 616 O O . GLU A 1 83 ? -18.715 0.605 10.393 1.00 87.44 83 GLU A O 1
ATOM 621 N N . ARG A 1 84 ? -18.201 2.439 9.202 1.00 87.12 84 ARG A N 1
ATOM 622 C CA . ARG A 1 84 ? -19.557 2.713 8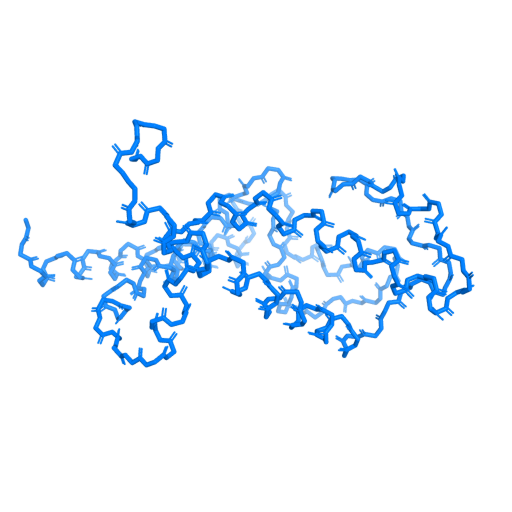.699 1.00 87.12 84 ARG A CA 1
ATOM 623 C C . ARG A 1 84 ? -19.791 2.190 7.285 1.00 87.12 84 ARG A C 1
ATOM 625 O O . ARG A 1 84 ? -20.918 2.235 6.797 1.00 87.12 84 ARG A O 1
ATOM 632 N N . VAL A 1 85 ? -18.740 1.751 6.591 1.00 88.12 85 VAL A N 1
ATOM 633 C CA . VAL A 1 85 ? -18.867 1.272 5.214 1.00 88.12 85 VAL A CA 1
ATOM 634 C C . VAL A 1 85 ? -19.469 -0.130 5.227 1.00 88.12 85 VAL A C 1
ATOM 636 O O . VAL A 1 85 ? -18.883 -1.085 5.736 1.00 88.12 85 VAL A O 1
ATOM 639 N N . HIS A 1 86 ? -20.631 -0.267 4.596 1.00 86.56 86 HIS A N 1
ATOM 640 C CA . HIS A 1 86 ? -21.319 -1.539 4.409 1.00 86.56 86 HIS A CA 1
ATOM 641 C C . HIS A 1 86 ? -21.555 -1.792 2.915 1.00 86.56 86 HIS A C 1
ATOM 643 O O . HIS A 1 86 ? -21.749 -0.859 2.141 1.00 86.56 86 HIS A O 1
ATOM 649 N N . GLY A 1 87 ? -21.518 -3.059 2.488 1.00 89.81 87 GLY A N 1
ATOM 650 C CA . GLY A 1 87 ? -21.773 -3.433 1.092 1.00 89.81 87 GLY A CA 1
ATOM 651 C C . GLY A 1 87 ? -21.044 -4.696 0.637 1.00 89.81 87 GLY A C 1
ATOM 652 O O . GLY A 1 87 ? -20.261 -5.292 1.378 1.00 89.81 87 GLY A O 1
ATOM 653 N N . SER A 1 88 ? -21.297 -5.110 -0.608 1.00 87.75 88 SER A N 1
ATOM 654 C CA . SER A 1 88 ? -20.634 -6.261 -1.240 1.00 87.75 88 SER A CA 1
ATOM 655 C C . SER A 1 88 ? -19.123 -6.062 -1.360 1.00 87.75 88 SER A C 1
ATOM 657 O O . SER A 1 88 ? -18.371 -6.979 -1.039 1.00 87.75 88 SER A O 1
ATOM 659 N N . LEU A 1 89 ? -18.680 -4.859 -1.736 1.00 87.31 89 LEU A N 1
ATOM 660 C CA . LEU A 1 89 ? -17.261 -4.523 -1.857 1.00 87.31 89 LEU A CA 1
ATOM 661 C C . LEU A 1 89 ? -16.546 -4.547 -0.499 1.00 87.31 89 LEU A C 1
ATOM 663 O O . LEU A 1 89 ? -15.487 -5.155 -0.377 1.00 87.31 89 LEU A O 1
ATOM 667 N N . ALA A 1 90 ? -17.151 -3.967 0.543 1.00 88.38 90 ALA A N 1
ATOM 668 C CA . ALA A 1 90 ? -16.602 -4.014 1.900 1.00 88.38 90 ALA A CA 1
ATOM 669 C C . ALA A 1 90 ? -16.477 -5.458 2.408 1.00 88.38 90 ALA A C 1
ATOM 671 O O . ALA A 1 90 ? -15.444 -5.840 2.957 1.00 88.38 90 ALA A O 1
ATOM 672 N N . ARG A 1 91 ? -17.493 -6.295 2.151 1.00 87.31 91 ARG A N 1
ATOM 673 C CA . ARG A 1 91 ? -17.429 -7.734 2.442 1.00 87.31 91 ARG A CA 1
ATOM 674 C C . ARG A 1 91 ? -16.302 -8.419 1.672 1.00 87.31 91 ARG A C 1
ATOM 676 O O . ARG A 1 91 ? -15.567 -9.187 2.286 1.00 87.31 91 ARG A O 1
ATOM 683 N N . ALA A 1 92 ? -16.134 -8.129 0.381 1.00 89.00 92 ALA A N 1
ATOM 684 C CA . ALA A 1 92 ? -15.063 -8.705 -0.428 1.00 89.00 92 ALA A CA 1
ATOM 685 C C . ALA A 1 92 ? -13.673 -8.325 0.107 1.00 89.00 92 ALA A C 1
ATOM 687 O O . ALA A 1 92 ? -12.852 -9.206 0.335 1.00 89.00 92 ALA A O 1
ATOM 688 N N . ILE A 1 93 ? -13.436 -7.044 0.400 1.00 90.44 93 ILE A N 1
ATOM 689 C CA . ILE A 1 93 ? -12.158 -6.567 0.952 1.00 90.44 93 ILE A CA 1
ATOM 690 C C . ILE A 1 93 ? -11.903 -7.170 2.342 1.00 90.44 93 ILE A C 1
ATOM 692 O O . ILE A 1 93 ? -10.783 -7.581 2.643 1.00 90.44 93 ILE A O 1
ATOM 696 N N . SER A 1 94 ? -12.944 -7.307 3.173 1.00 89.94 94 SER A N 1
ATOM 697 C CA . SER A 1 94 ? -12.810 -7.897 4.511 1.00 89.94 94 SER A CA 1
ATOM 698 C C . SER A 1 94 ? -12.330 -9.351 4.507 1.00 89.94 94 SER A C 1
ATOM 700 O O . SER A 1 94 ? -11.797 -9.801 5.518 1.00 89.94 94 SER A O 1
ATOM 702 N N . VAL A 1 95 ? -12.461 -10.080 3.389 1.00 91.81 95 VAL A N 1
ATOM 703 C CA . VAL A 1 95 ? -11.933 -11.449 3.262 1.00 91.81 95 VAL A CA 1
ATOM 704 C C . VAL A 1 95 ? -10.429 -11.468 3.517 1.00 91.81 95 VAL A C 1
ATOM 706 O O . VAL A 1 95 ? -9.956 -12.283 4.305 1.00 91.81 95 VAL A O 1
ATOM 709 N N . PHE A 1 96 ? -9.687 -10.527 2.931 1.00 91.81 96 PHE A N 1
ATOM 710 C CA . PHE A 1 96 ? -8.246 -10.417 3.152 1.00 91.81 96 PHE A CA 1
ATOM 711 C C . PHE A 1 96 ? -7.922 -10.097 4.617 1.00 91.81 96 PHE A C 1
ATOM 713 O O . PHE A 1 96 ? -7.000 -10.673 5.188 1.00 91.81 96 PHE A O 1
ATOM 720 N N . GLY A 1 97 ? -8.728 -9.240 5.253 1.00 88.81 97 GLY A N 1
ATOM 721 C CA . GLY A 1 97 ? -8.572 -8.870 6.662 1.00 88.81 97 GLY A CA 1
ATOM 722 C C . GLY A 1 97 ? -8.879 -9.993 7.660 1.00 88.81 97 GLY A C 1
ATOM 723 O O . GLY A 1 97 ? -8.396 -9.943 8.787 1.00 88.81 97 GLY A O 1
ATOM 724 N N . ARG A 1 98 ? -9.643 -11.023 7.271 1.00 90.00 98 ARG A N 1
ATOM 725 C CA . ARG A 1 98 ? -9.925 -12.195 8.125 1.00 90.00 98 ARG A CA 1
ATOM 726 C C . ARG A 1 98 ? -8.757 -13.172 8.196 1.00 90.00 98 ARG A C 1
ATOM 728 O O . ARG A 1 98 ? -8.593 -13.852 9.205 1.00 90.00 98 ARG A O 1
ATOM 735 N N . VAL A 1 99 ? -7.969 -13.259 7.125 1.00 93.25 99 VAL A N 1
ATOM 736 C CA . VAL A 1 99 ? -6.845 -14.200 6.997 1.00 93.25 99 VAL A CA 1
ATOM 737 C C . VAL A 1 99 ? -5.574 -13.500 6.479 1.00 93.25 99 VAL A C 1
ATOM 739 O O . VAL A 1 99 ? -4.953 -13.962 5.521 1.00 93.25 99 VAL A O 1
ATOM 742 N N . PRO A 1 100 ? -5.139 -12.389 7.110 1.00 93.44 100 PRO A N 1
ATOM 743 C CA . PRO A 1 100 ? -4.080 -11.532 6.572 1.00 93.44 100 PRO A CA 1
ATOM 744 C C . PRO A 1 100 ? -2.735 -12.258 6.475 1.00 93.44 100 PRO A C 1
ATOM 746 O O . PRO A 1 100 ? -1.987 -12.054 5.522 1.00 93.44 100 PRO A O 1
ATOM 749 N N . PHE A 1 101 ? -2.446 -13.160 7.417 1.00 91.88 101 PHE A N 1
ATOM 750 C CA . PHE A 1 101 ? -1.231 -13.972 7.388 1.00 91.88 101 PHE A CA 1
ATOM 751 C C . PHE A 1 101 ? -1.221 -14.974 6.224 1.00 91.88 101 PHE A C 1
ATOM 753 O O . PHE A 1 101 ? -0.195 -15.155 5.575 1.00 91.88 101 PHE A O 1
ATOM 760 N N . PHE A 1 102 ? -2.371 -15.575 5.905 1.00 93.88 102 PHE A N 1
ATOM 761 C CA . PHE A 1 102 ? -2.495 -16.492 4.770 1.00 93.88 102 PHE A CA 1
ATOM 762 C C . PHE A 1 102 ? -2.240 -15.765 3.444 1.00 93.88 102 PHE A C 1
ATOM 764 O O . PHE A 1 102 ? -1.458 -16.235 2.620 1.00 93.88 102 PHE A O 1
ATOM 771 N N . PHE A 1 103 ? -2.821 -14.570 3.279 1.00 95.19 103 PHE A N 1
ATOM 772 C CA . PHE A 1 103 ? -2.515 -13.699 2.143 1.00 95.19 103 PHE A CA 1
ATOM 773 C C . PHE A 1 103 ? -1.018 -13.363 2.086 1.00 95.19 103 PHE A C 1
ATOM 775 O O . PHE A 1 103 ? -0.387 -13.502 1.037 1.00 95.19 103 PHE A O 1
ATOM 782 N N . TYR A 1 104 ? -0.430 -12.956 3.217 1.00 93.00 104 TYR A N 1
ATOM 783 C CA . TYR A 1 104 ? 0.988 -12.612 3.303 1.00 93.00 104 TYR A CA 1
ATOM 784 C C . TYR A 1 104 ? 1.899 -13.777 2.885 1.00 93.00 104 TY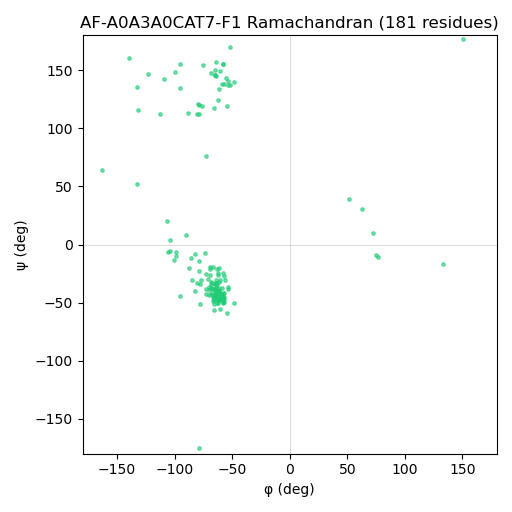R A C 1
ATOM 786 O O . TYR A 1 104 ? 2.847 -13.580 2.133 1.00 93.00 104 TYR A O 1
ATOM 794 N N . MET A 1 105 ? 1.587 -15.002 3.294 1.00 94.75 105 MET A N 1
ATOM 795 C CA . MET A 1 105 ? 2.401 -16.161 2.940 1.00 94.75 105 MET A CA 1
ATOM 796 C C . MET A 1 105 ? 2.240 -16.570 1.470 1.00 94.75 105 MET A C 1
ATOM 798 O O . MET A 1 105 ? 3.217 -16.944 0.828 1.00 94.75 105 MET A O 1
ATOM 802 N N . LEU A 1 106 ? 1.025 -16.481 0.919 1.00 96.12 106 LEU A N 1
ATOM 803 C CA . LEU A 1 106 ? 0.726 -16.983 -0.425 1.00 96.12 106 LEU A CA 1
ATOM 804 C C . LEU A 1 106 ? 1.051 -15.984 -1.544 1.00 96.12 106 LEU A C 1
ATOM 806 O O . LEU A 1 106 ? 1.383 -16.399 -2.654 1.00 96.12 106 LEU A O 1
ATOM 810 N N . HIS A 1 107 ? 0.963 -14.675 -1.289 1.00 95.06 107 HIS A N 1
ATOM 811 C CA . HIS A 1 107 ? 1.143 -13.696 -2.363 1.00 95.06 107 HIS A CA 1
ATOM 812 C C . HIS A 1 107 ? 2.568 -13.699 -2.931 1.00 95.06 107 HIS A C 1
ATOM 814 O O . HIS A 1 107 ? 2.699 -13.599 -4.143 1.00 95.06 107 HIS A O 1
ATOM 820 N N . ILE A 1 108 ? 3.615 -13.862 -2.108 1.00 93.25 108 ILE A N 1
ATOM 821 C CA . ILE A 1 108 ? 5.021 -13.877 -2.562 1.00 93.25 108 ILE A CA 1
ATOM 822 C C . ILE A 1 108 ? 5.299 -15.014 -3.564 1.00 93.25 108 ILE A C 1
ATOM 824 O O . ILE A 1 108 ? 5.744 -14.718 -4.675 1.00 93.25 108 ILE A O 1
ATOM 828 N N . PRO A 1 109 ? 5.029 -16.299 -3.250 1.00 95.12 109 PRO A N 1
ATOM 829 C CA . PRO A 1 109 ? 5.243 -17.371 -4.218 1.00 95.12 109 PRO A CA 1
ATOM 830 C C . PRO A 1 109 ? 4.326 -17.233 -5.438 1.00 95.12 109 PRO A C 1
ATOM 832 O O . PRO A 1 109 ? 4.757 -17.538 -6.547 1.00 95.12 109 PRO A O 1
ATOM 835 N N . LEU A 1 110 ? 3.099 -16.720 -5.275 1.00 96.94 110 LEU A N 1
ATOM 836 C CA . LEU A 1 110 ? 2.188 -16.508 -6.400 1.00 96.94 110 LEU A CA 1
ATOM 837 C C . LEU A 1 110 ? 2.708 -15.449 -7.380 1.00 96.94 110 LEU A C 1
ATOM 839 O O . LEU A 1 110 ? 2.765 -15.715 -8.578 1.00 96.94 110 LEU A O 1
ATOM 843 N N . ILE A 1 111 ? 3.086 -14.257 -6.904 1.00 95.25 111 ILE A N 1
ATOM 844 C CA . ILE A 1 111 ? 3.604 -13.200 -7.789 1.00 95.25 111 ILE A CA 1
ATOM 845 C C . ILE A 1 111 ? 4.909 -13.635 -8.456 1.00 95.25 111 ILE A C 1
ATOM 847 O O . ILE A 1 111 ? 5.140 -13.301 -9.615 1.00 95.25 111 ILE A O 1
ATOM 851 N N . HIS A 1 112 ? 5.730 -14.415 -7.750 1.00 93.44 112 HIS A N 1
ATOM 852 C CA . HIS A 1 112 ? 6.956 -14.970 -8.299 1.00 93.44 112 HIS A CA 1
ATOM 853 C C . HIS A 1 112 ? 6.650 -15.980 -9.412 1.00 93.44 112 HIS A C 1
ATOM 855 O O . HIS A 1 112 ? 7.161 -15.835 -10.518 1.00 93.44 112 HIS A O 1
ATOM 861 N N . LEU A 1 113 ? 5.734 -16.926 -9.179 1.00 95.62 113 LEU A N 1
ATOM 862 C CA . LEU A 1 113 ? 5.274 -17.874 -10.197 1.00 95.62 113 LEU A CA 1
ATOM 863 C C . LEU A 1 113 ? 4.704 -17.160 -11.430 1.00 95.62 113 LEU A C 1
ATOM 865 O O . LEU A 1 113 ? 5.053 -17.504 -12.558 1.00 95.62 113 LEU A O 1
ATOM 869 N N . LEU A 1 114 ? 3.868 -16.139 -11.228 1.00 96.12 114 LEU A N 1
ATOM 870 C CA . LEU A 1 114 ? 3.331 -15.330 -12.323 1.00 96.12 114 LEU A CA 1
ATOM 871 C C . LEU A 1 114 ? 4.449 -14.620 -13.100 1.00 96.12 114 LEU A C 1
ATOM 873 O O . LEU A 1 114 ? 4.382 -14.561 -14.326 1.00 96.12 114 LEU A O 1
ATOM 877 N N . ALA A 1 115 ? 5.502 -14.143 -12.431 1.00 93.31 115 ALA A N 1
ATOM 878 C CA . ALA A 1 115 ? 6.664 -13.567 -13.103 1.00 93.31 115 ALA A CA 1
ATOM 879 C C . ALA A 1 115 ? 7.437 -14.595 -13.945 1.00 93.31 115 ALA A C 1
ATOM 881 O O . ALA A 1 115 ? 7.835 -14.267 -15.064 1.00 93.31 115 ALA A O 1
ATOM 882 N N . LEU A 1 116 ? 7.586 -15.841 -13.475 1.00 93.94 116 LEU A N 1
ATOM 883 C CA . LEU A 1 116 ? 8.185 -16.931 -14.262 1.00 93.94 116 LEU A CA 1
ATOM 884 C C . LEU A 1 116 ? 7.353 -17.229 -15.519 1.00 93.94 116 LEU A C 1
ATOM 886 O O . LEU A 1 116 ? 7.906 -17.358 -16.612 1.00 93.94 116 LEU A O 1
ATOM 890 N N . VAL A 1 117 ? 6.024 -17.285 -15.381 1.00 95.12 117 VAL A N 1
ATOM 891 C CA . VAL A 1 117 ? 5.094 -17.506 -16.501 1.00 95.12 117 VAL A CA 1
ATOM 892 C C . VAL A 1 117 ? 5.185 -16.369 -17.518 1.00 95.12 117 VAL A C 1
ATOM 894 O O . VAL A 1 117 ? 5.353 -16.622 -18.709 1.00 95.12 117 VAL A O 1
ATOM 897 N N . VAL A 1 118 ? 5.137 -15.114 -17.064 1.00 93.88 118 VAL A N 1
ATOM 898 C CA . VAL A 1 118 ? 5.255 -13.942 -17.944 1.00 93.88 118 VAL A CA 1
ATOM 899 C C . VAL A 1 118 ? 6.618 -13.909 -18.638 1.00 93.88 118 VAL A C 1
ATOM 901 O O . VAL A 1 118 ? 6.669 -13.637 -19.837 1.00 93.88 118 VAL A O 1
ATOM 904 N N . SER A 1 119 ? 7.708 -14.234 -17.932 1.00 92.31 119 SER A N 1
ATOM 905 C CA . SER A 1 119 ? 9.044 -14.370 -18.529 1.00 92.31 119 SER A CA 1
ATOM 906 C C . SER A 1 119 ? 9.039 -15.415 -19.639 1.00 92.31 119 SER A C 1
ATOM 908 O O . SER A 1 119 ? 9.448 -15.114 -20.757 1.00 92.31 119 SER A O 1
ATOM 910 N N . LYS A 1 120 ? 8.505 -16.613 -19.369 1.00 92.81 120 LYS A N 1
ATOM 911 C CA . LYS A 1 120 ? 8.467 -17.710 -20.339 1.00 92.81 120 LYS A CA 1
ATOM 912 C C . LYS A 1 120 ? 7.656 -17.358 -21.588 1.00 92.81 120 LYS A C 1
ATOM 914 O O . LYS A 1 120 ? 8.076 -17.699 -22.687 1.00 92.81 120 LYS A O 1
ATOM 919 N N . ILE A 1 121 ? 6.526 -16.667 -21.427 1.00 93.12 121 ILE A N 1
ATOM 920 C CA . ILE A 1 121 ? 5.667 -16.243 -22.543 1.00 93.12 121 ILE A CA 1
ATOM 921 C C . ILE A 1 121 ? 6.332 -15.135 -23.369 1.00 93.12 121 ILE A C 1
ATOM 923 O O . ILE A 1 121 ? 6.269 -15.169 -24.593 1.00 93.12 121 ILE A O 1
ATOM 927 N N . ARG A 1 122 ? 6.954 -14.142 -22.719 1.00 91.38 122 ARG A N 1
ATOM 928 C CA . ARG A 1 122 ? 7.503 -12.961 -23.407 1.00 91.38 122 ARG A CA 1
ATOM 929 C C . ARG A 1 122 ? 8.884 -13.183 -24.010 1.00 91.38 122 ARG A C 1
ATOM 931 O O . ARG A 1 122 ? 9.158 -12.649 -25.076 1.00 91.38 122 ARG A O 1
ATOM 938 N N . LEU A 1 123 ? 9.750 -13.900 -23.301 1.00 87.56 123 LEU A N 1
ATOM 939 C CA . LEU A 1 123 ? 11.160 -14.077 -23.656 1.00 87.56 123 LEU A CA 1
ATOM 940 C C . LEU A 1 123 ? 11.446 -15.480 -24.209 1.00 87.56 123 LEU A C 1
ATOM 942 O O . LEU A 1 123 ? 12.561 -15.754 -24.627 1.00 87.56 123 LEU A O 1
ATOM 946 N N . GLY A 1 124 ? 10.471 -16.396 -24.183 1.00 89.06 124 GLY A N 1
ATOM 947 C CA . GLY A 1 124 ? 10.669 -17.803 -24.555 1.00 89.06 124 GLY A CA 1
ATOM 948 C C . GLY A 1 124 ? 11.411 -18.626 -23.495 1.00 89.06 124 GLY A C 1
ATOM 949 O O . GLY A 1 124 ? 11.422 -19.860 -23.553 1.00 89.06 124 GLY A O 1
ATOM 950 N N . GLU A 1 125 ? 11.958 -17.978 -22.467 1.00 89.44 125 GLU A N 1
ATOM 951 C CA . GLU A 1 125 ? 12.727 -18.588 -21.389 1.00 89.44 125 GLU A CA 1
ATOM 952 C C . GLU A 1 125 ? 12.413 -17.976 -20.018 1.00 89.44 125 GLU A C 1
ATOM 954 O O . GLU A 1 125 ? 11.846 -16.887 -19.887 1.00 89.44 125 GLU A O 1
ATOM 959 N N . VAL A 1 126 ? 12.758 -18.719 -18.968 1.00 89.06 126 VAL A N 1
ATOM 960 C CA . VAL A 1 126 ? 12.680 -18.219 -17.596 1.00 89.06 126 VAL A CA 1
ATOM 961 C C . VAL A 1 126 ? 14.001 -17.530 -17.289 1.00 89.06 126 VAL A C 1
ATOM 963 O O . VAL A 1 126 ? 15.033 -18.193 -17.227 1.00 89.06 126 VAL A O 1
ATOM 966 N N . SER A 1 127 ? 13.965 -16.211 -17.096 1.00 86.50 127 SER A N 1
ATOM 967 C CA . SER A 1 127 ? 15.176 -15.438 -16.824 1.00 86.50 127 SER A CA 1
ATOM 968 C C . SER A 1 127 ? 15.836 -15.896 -15.514 1.00 86.50 127 SER A C 1
ATOM 970 O O . SER A 1 127 ? 15.187 -15.826 -14.465 1.00 86.50 127 SER A O 1
ATOM 972 N N . PRO A 1 128 ? 17.127 -16.291 -15.517 1.00 86.88 128 PRO A N 1
ATOM 973 C CA . PRO A 1 128 ? 17.857 -16.640 -14.294 1.00 86.88 128 PRO A CA 1
ATOM 974 C C . PRO A 1 128 ? 17.901 -15.498 -13.269 1.00 86.88 128 PRO A C 1
ATOM 976 O O . PRO A 1 128 ? 17.989 -15.739 -12.066 1.00 86.88 128 PRO A O 1
ATOM 979 N N . TRP A 1 129 ? 17.771 -14.251 -13.736 1.00 86.88 129 TRP A N 1
ATOM 980 C CA . TRP A 1 129 ? 17.690 -13.056 -12.894 1.00 86.88 129 TRP A CA 1
ATOM 981 C C . TRP A 1 129 ? 16.552 -13.127 -11.868 1.00 86.88 129 TRP A C 1
ATOM 983 O O . TRP A 1 129 ? 16.696 -12.608 -10.764 1.00 86.88 129 TRP A O 1
ATOM 993 N N . LEU A 1 130 ? 15.453 -13.822 -12.185 1.00 87.25 130 LEU A N 1
ATOM 994 C CA . LEU A 1 130 ? 14.334 -14.012 -11.259 1.00 87.25 130 LEU A CA 1
ATOM 995 C C . LEU A 1 130 ? 14.725 -14.798 -10.003 1.00 87.25 130 LEU A C 1
ATOM 997 O O . LEU A 1 130 ? 14.048 -14.668 -8.995 1.00 87.25 130 LEU A O 1
ATOM 1001 N N . PHE A 1 131 ? 15.806 -15.576 -10.034 1.00 87.88 131 PHE A N 1
ATOM 1002 C CA . PHE A 1 131 ? 16.289 -16.336 -8.878 1.00 87.88 131 PHE A CA 1
ATOM 1003 C C . PHE A 1 131 ? 17.466 -15.661 -8.161 1.00 87.88 131 PHE A C 1
ATOM 1005 O O . PHE A 1 131 ? 17.805 -16.046 -7.045 1.00 87.88 131 PHE A O 1
ATOM 1012 N N . ALA A 1 132 ? 18.083 -14.659 -8.790 1.00 82.94 132 ALA A N 1
ATOM 1013 C CA . ALA A 1 132 ? 19.231 -13.925 -8.259 1.00 82.94 132 ALA A CA 1
ATOM 1014 C C . ALA A 1 132 ? 18.862 -12.526 -7.731 1.00 82.94 132 ALA A C 1
ATOM 1016 O O . ALA A 1 132 ? 19.711 -11.831 -7.171 1.00 82.94 132 ALA A O 1
ATOM 1017 N N . ASN A 1 133 ? 17.613 -12.086 -7.911 1.00 77.56 133 ASN A N 1
ATOM 1018 C CA . ASN A 1 133 ? 17.162 -10.777 -7.465 1.00 77.56 133 ASN A CA 1
ATOM 1019 C C . ASN A 1 133 ? 16.838 -10.756 -5.963 1.00 77.56 133 ASN A C 1
ATOM 1021 O O . ASN A 1 133 ? 15.963 -11.460 -5.468 1.00 77.56 133 ASN A O 1
ATOM 1025 N N . HIS A 1 134 ? 17.527 -9.896 -5.208 1.00 72.31 134 HIS A N 1
ATOM 1026 C CA . HIS A 1 134 ? 17.235 -9.717 -3.788 1.00 72.31 134 HIS A CA 1
ATOM 1027 C C . HIS A 1 134 ? 16.280 -8.526 -3.565 1.00 72.31 134 HIS A C 1
ATOM 1029 O O . HIS A 1 134 ? 16.538 -7.444 -4.100 1.00 72.31 134 HIS A O 1
ATOM 1035 N N . PRO A 1 135 ? 15.227 -8.641 -2.723 1.00 68.69 135 PRO A N 1
ATOM 1036 C CA . PRO A 1 135 ? 14.272 -7.551 -2.473 1.00 68.69 135 PRO A CA 1
ATOM 1037 C C . PRO A 1 135 ? 14.898 -6.246 -1.959 1.00 68.69 135 PRO A C 1
ATOM 1039 O O . PRO A 1 135 ? 14.341 -5.171 -2.164 1.00 68.69 135 PRO A O 1
ATOM 1042 N N . MET A 1 136 ? 16.046 -6.345 -1.282 1.00 67.88 136 MET A N 1
ATOM 1043 C CA . MET A 1 136 ? 16.769 -5.214 -0.681 1.00 67.88 136 MET A CA 1
ATOM 1044 C C . MET A 1 136 ? 17.941 -4.701 -1.539 1.00 67.88 136 MET A C 1
ATOM 1046 O O . MET A 1 136 ? 18.565 -3.702 -1.201 1.00 67.88 136 MET A O 1
ATOM 1050 N N . GLY A 1 137 ? 18.267 -5.392 -2.631 1.00 67.88 137 GLY A N 1
ATOM 1051 C CA . GLY A 1 137 ? 19.466 -5.136 -3.427 1.00 67.88 137 GLY A CA 1
ATOM 1052 C C . GLY A 1 137 ? 19.326 -5.779 -4.793 1.00 67.88 137 GLY A C 1
ATOM 1053 O O . GLY A 1 137 ? 20.012 -6.749 -5.099 1.00 67.88 137 GLY A O 1
ATOM 1054 N N . ASN A 1 138 ? 18.359 -5.293 -5.566 1.00 72.88 138 ASN A N 1
ATOM 1055 C CA . ASN A 1 138 ? 18.028 -5.900 -6.841 1.00 72.88 138 ASN A CA 1
ATOM 1056 C C . ASN A 1 138 ? 19.052 -5.469 -7.909 1.00 72.88 138 ASN A C 1
ATOM 1058 O O . ASN A 1 138 ? 19.164 -4.262 -8.153 1.00 72.88 138 ASN A O 1
ATOM 1062 N N . PRO A 1 139 ? 19.795 -6.399 -8.541 1.00 79.12 139 PRO A N 1
ATOM 1063 C CA . PRO A 1 139 ? 20.628 -6.064 -9.688 1.00 79.12 139 PRO A CA 1
ATOM 1064 C C . PRO A 1 139 ? 19.782 -5.452 -10.816 1.00 79.12 139 PRO A C 1
ATOM 1066 O O . PRO A 1 139 ? 18.573 -5.706 -10.890 1.00 79.12 139 PRO A O 1
ATOM 1069 N N . PRO A 1 140 ? 20.390 -4.651 -11.710 1.00 81.25 140 PRO A N 1
ATOM 1070 C CA . PRO A 1 140 ? 19.663 -4.070 -12.830 1.00 81.25 140 PRO A CA 1
ATOM 1071 C C . PRO A 1 140 ? 18.945 -5.176 -13.622 1.00 81.25 140 PRO A C 1
ATOM 1073 O O . PRO A 1 140 ? 19.516 -6.255 -13.819 1.00 81.25 140 PRO A O 1
ATOM 1076 N N . PRO A 1 141 ? 17.682 -4.954 -14.026 1.00 83.31 141 PRO A N 1
ATOM 1077 C CA . PRO A 1 141 ? 16.951 -5.940 -14.804 1.00 83.31 141 PRO A CA 1
ATOM 1078 C C . PRO A 1 141 ? 17.637 -6.143 -16.163 1.00 83.31 141 PRO A C 1
ATOM 1080 O O . PRO A 1 141 ? 18.150 -5.172 -16.726 1.00 83.31 141 PRO A O 1
ATOM 1083 N N . PRO A 1 142 ? 17.629 -7.370 -16.712 1.00 84.25 142 PRO A N 1
ATOM 1084 C CA . PRO A 1 142 ? 18.188 -7.624 -18.031 1.00 84.25 142 PRO A CA 1
ATOM 1085 C C . PRO A 1 142 ? 17.410 -6.865 -19.111 1.00 84.25 142 PRO A C 1
ATOM 1087 O O . PRO A 1 142 ? 16.238 -6.507 -18.935 1.00 84.25 142 PRO A O 1
ATOM 1090 N N . GLU A 1 143 ? 18.061 -6.619 -20.246 1.00 81.56 143 GLU A N 1
ATOM 1091 C CA . GLU A 1 143 ? 17.429 -5.934 -21.372 1.00 81.56 143 GLU A CA 1
ATOM 1092 C C . GLU A 1 143 ? 16.165 -6.677 -21.833 1.00 81.56 143 GLU A C 1
ATOM 1094 O O . GLU A 1 143 ? 16.099 -7.904 -21.848 1.00 81.56 143 GLU A O 1
ATOM 1099 N N . GLY A 1 144 ? 15.109 -5.921 -22.143 1.00 81.38 144 GLY A N 1
ATOM 1100 C CA . GLY A 1 144 ? 13.808 -6.474 -22.535 1.00 81.38 144 GLY A CA 1
ATOM 1101 C C . GLY A 1 144 ? 12.947 -7.028 -21.388 1.00 81.38 144 GLY A C 1
ATOM 1102 O O . GLY A 1 144 ? 11.751 -7.259 -21.594 1.00 81.38 144 GLY A O 1
ATOM 1103 N N . TYR A 1 145 ? 13.489 -7.182 -20.170 1.00 84.50 145 TYR A N 1
ATOM 1104 C CA . TYR A 1 145 ? 12.721 -7.692 -19.028 1.00 84.50 145 TYR A CA 1
ATOM 1105 C C . TYR A 1 145 ? 11.709 -6.691 -18.482 1.00 84.50 145 TYR A C 1
ATOM 1107 O O . TYR A 1 145 ? 10.719 -7.110 -17.896 1.00 84.50 145 TYR A O 1
ATOM 1115 N N . THR A 1 146 ? 11.901 -5.383 -18.650 1.00 85.69 146 THR A N 1
ATOM 1116 C CA . THR A 1 146 ? 10.959 -4.383 -18.129 1.00 85.69 146 THR A CA 1
ATOM 1117 C C . THR A 1 146 ? 9.552 -4.582 -18.709 1.00 85.69 146 THR A C 1
ATOM 1119 O O . THR A 1 146 ? 9.356 -4.955 -19.872 1.00 85.69 146 THR A O 1
ATOM 1122 N N . TRP A 1 147 ? 8.536 -4.440 -17.855 1.00 88.50 147 TRP A N 1
ATOM 1123 C CA . TRP A 1 147 ? 7.130 -4.627 -18.232 1.00 88.50 147 TRP A CA 1
ATOM 1124 C C . TRP A 1 147 ? 6.490 -3.270 -18.480 1.00 88.50 147 TRP A C 1
ATOM 1126 O O . TRP A 1 147 ? 6.830 -2.284 -17.824 1.00 88.50 147 TRP A O 1
ATOM 1136 N N . SER A 1 148 ? 5.518 -3.223 -19.389 1.00 91.56 148 SER A N 1
ATOM 1137 C CA . SER A 1 148 ? 4.641 -2.061 -19.471 1.00 91.56 148 SER A CA 1
ATOM 1138 C C . SER A 1 148 ? 3.814 -1.946 -18.188 1.00 91.56 148 SER A C 1
ATOM 1140 O O . SER A 1 148 ? 3.465 -2.950 -17.557 1.00 91.56 148 SER A O 1
ATOM 1142 N N . LEU A 1 149 ? 3.455 -0.717 -17.816 1.00 92.12 149 LEU A N 1
ATOM 1143 C CA . LEU A 1 149 ? 2.639 -0.466 -16.628 1.00 92.12 149 LEU A CA 1
ATOM 1144 C C . LEU A 1 149 ? 1.280 -1.183 -16.714 1.00 92.12 149 LEU A C 1
ATOM 1146 O O . LEU A 1 149 ? 0.802 -1.734 -15.726 1.00 92.12 149 LEU A O 1
ATOM 1150 N N . ALA A 1 150 ? 0.694 -1.243 -17.913 1.00 95.69 150 ALA A N 1
ATOM 1151 C CA . ALA A 1 150 ? -0.552 -1.960 -18.166 1.00 95.69 150 ALA A CA 1
ATOM 1152 C C . ALA A 1 150 ? -0.423 -3.468 -17.894 1.00 95.69 150 ALA A C 1
ATOM 1154 O O . ALA A 1 150 ? -1.272 -4.040 -17.213 1.00 95.69 150 ALA A O 1
ATOM 1155 N N . LEU A 1 151 ? 0.655 -4.105 -18.371 1.00 94.19 151 LEU A N 1
ATOM 1156 C CA . LEU A 1 151 ? 0.900 -5.525 -18.115 1.00 94.19 151 LEU A CA 1
ATOM 1157 C C . LEU A 1 151 ? 1.114 -5.791 -16.620 1.00 94.19 151 LEU A C 1
ATOM 1159 O O . LEU A 1 151 ? 0.561 -6.750 -16.086 1.00 94.19 151 LEU A O 1
ATOM 1163 N N . LEU A 1 152 ? 1.868 -4.925 -15.936 1.00 94.81 152 LEU A N 1
ATOM 1164 C CA . LEU A 1 152 ? 2.077 -5.024 -14.491 1.00 94.81 152 LEU A CA 1
ATOM 1165 C C . LEU A 1 152 ? 0.744 -5.007 -13.730 1.00 94.81 152 LEU A C 1
ATOM 1167 O O . LEU A 1 152 ? 0.501 -5.885 -12.902 1.00 94.81 152 LEU A O 1
ATOM 1171 N N . TYR A 1 153 ? -0.133 -4.044 -14.029 1.00 96.06 153 TYR A N 1
ATOM 1172 C CA . TYR A 1 153 ? -1.443 -3.952 -13.382 1.00 96.06 153 TYR A CA 1
ATOM 1173 C C . TYR A 1 153 ? -2.375 -5.110 -13.747 1.00 96.06 153 TYR A C 1
ATOM 1175 O O . TYR A 1 153 ? -3.137 -5.553 -12.891 1.00 96.06 153 TYR A O 1
ATOM 1183 N N . LEU A 1 154 ? -2.293 -5.638 -14.971 1.00 96.75 154 LEU A N 1
ATOM 1184 C CA . LEU A 1 154 ? -3.049 -6.823 -15.374 1.00 96.75 154 LEU A CA 1
ATOM 1185 C C . LEU A 1 154 ? -2.643 -8.050 -14.546 1.00 96.75 154 LEU A C 1
ATOM 1187 O O . LEU A 1 154 ? -3.500 -8.711 -13.963 1.00 96.75 154 LEU A O 1
ATOM 1191 N N . VAL A 1 155 ? -1.341 -8.333 -14.447 1.00 96.62 155 VAL A N 1
ATOM 1192 C CA . VAL A 1 155 ? -0.819 -9.462 -13.657 1.00 96.62 155 VAL A CA 1
ATOM 1193 C C . VAL A 1 155 ? -1.145 -9.285 -12.175 1.00 96.62 155 VAL A C 1
ATOM 1195 O O .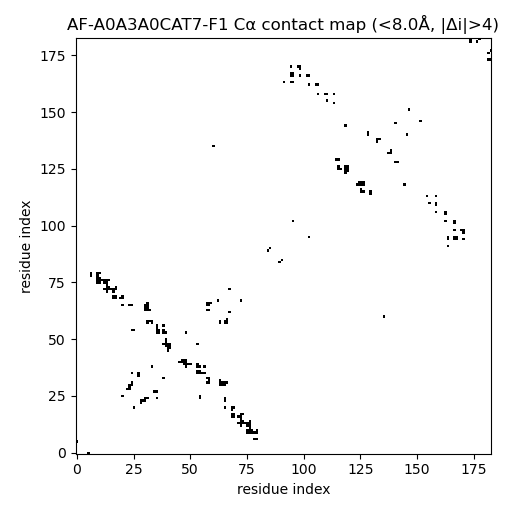 VAL A 1 155 ? -1.560 -10.237 -11.514 1.00 96.62 155 VAL A O 1
ATOM 1198 N N . TRP A 1 156 ? -1.026 -8.061 -11.655 1.00 97.19 156 TRP A N 1
ATOM 1199 C CA . TRP A 1 156 ? -1.439 -7.733 -10.293 1.00 97.19 156 TRP A CA 1
ATOM 1200 C C . TRP A 1 156 ? -2.930 -8.013 -10.062 1.00 97.19 156 TRP A C 1
ATOM 1202 O O . TRP A 1 156 ? -3.277 -8.670 -9.081 1.00 97.19 156 TRP A O 1
ATOM 1212 N N . ALA A 1 157 ? -3.812 -7.587 -10.970 1.00 97.38 157 ALA A N 1
ATOM 1213 C CA . ALA A 1 157 ? -5.248 -7.834 -10.856 1.00 97.38 157 ALA A CA 1
ATOM 1214 C C . ALA A 1 157 ? -5.569 -9.337 -10.866 1.00 97.38 157 ALA A C 1
ATOM 1216 O O . ALA A 1 157 ? -6.352 -9.803 -10.037 1.00 97.38 157 ALA A O 1
ATOM 1217 N N . ILE A 1 158 ? -4.911 -10.109 -11.738 1.00 97.50 158 ILE A N 1
ATOM 1218 C CA . ILE A 1 158 ? -5.021 -11.575 -11.769 1.00 97.50 158 ILE A CA 1
ATOM 1219 C C . ILE A 1 158 ? -4.604 -12.172 -10.419 1.00 97.50 158 ILE A C 1
ATOM 1221 O O . ILE A 1 158 ? -5.351 -12.965 -9.845 1.00 97.50 158 ILE A O 1
ATOM 1225 N N . ALA A 1 159 ? -3.461 -11.751 -9.869 1.00 97.25 159 ALA A N 1
ATOM 1226 C CA . ALA A 1 159 ? -2.984 -12.225 -8.572 1.00 97.25 159 ALA A CA 1
ATOM 1227 C C . ALA A 1 159 ? -3.990 -11.924 -7.448 1.00 97.25 159 ALA A C 1
ATOM 1229 O O . ALA A 1 159 ? -4.296 -12.807 -6.647 1.00 97.25 159 ALA A O 1
ATOM 1230 N N . ILE A 1 160 ? -4.553 -10.710 -7.409 1.00 96.75 160 ILE A N 1
ATOM 1231 C CA . ILE A 1 160 ? -5.571 -10.326 -6.422 1.00 96.75 160 ILE A CA 1
ATOM 1232 C C . ILE A 1 160 ? -6.823 -11.200 -6.536 1.00 96.75 160 ILE A C 1
ATOM 1234 O O . ILE A 1 160 ? -7.336 -11.653 -5.513 1.00 96.75 160 ILE A O 1
ATOM 1238 N N . VAL A 1 161 ? -7.300 -11.478 -7.751 1.00 96.31 161 VAL A N 1
ATOM 1239 C CA . VAL A 1 161 ? -8.474 -12.337 -7.971 1.00 96.31 161 VAL A CA 1
ATOM 1240 C C . VAL A 1 161 ? -8.201 -13.772 -7.513 1.00 96.31 161 VAL A C 1
ATOM 1242 O O . VAL A 1 161 ? -9.015 -14.346 -6.790 1.00 96.31 161 VAL A O 1
ATOM 1245 N N . MET A 1 162 ? -7.044 -14.344 -7.855 1.00 97.00 162 MET A N 1
ATOM 1246 C CA . MET A 1 162 ? -6.665 -15.689 -7.404 1.00 97.00 162 MET A CA 1
ATOM 1247 C C . MET A 1 162 ? -6.562 -15.765 -5.875 1.00 97.00 162 MET A C 1
ATOM 1249 O O . MET A 1 162 ? -7.126 -16.668 -5.250 1.00 97.00 162 MET A O 1
ATOM 1253 N N . LEU A 1 163 ? -5.898 -14.784 -5.257 1.00 96.31 163 LEU A N 1
ATOM 1254 C CA . LEU A 1 163 ? -5.760 -14.704 -3.803 1.00 96.31 163 LEU A CA 1
ATOM 1255 C C . LEU A 1 163 ? -7.100 -14.482 -3.111 1.00 96.31 163 LEU A C 1
ATOM 1257 O O . LEU A 1 163 ? -7.296 -15.014 -2.023 1.00 96.31 163 LEU A O 1
ATOM 1261 N N . TYR A 1 164 ? -8.027 -13.741 -3.717 1.00 95.75 164 TYR A N 1
ATOM 1262 C CA . TYR A 1 164 ? -9.366 -13.546 -3.167 1.00 95.75 164 TYR A CA 1
ATOM 1263 C C . TYR A 1 164 ? -10.086 -14.883 -2.972 1.00 95.75 164 TYR A C 1
ATOM 1265 O O . TYR A 1 164 ? -10.585 -15.154 -1.878 1.00 95.75 164 TYR A O 1
ATOM 1273 N N . PHE A 1 165 ? -10.101 -15.743 -3.995 1.00 96.19 165 PHE A N 1
ATOM 1274 C CA . PHE A 1 165 ? -10.746 -17.054 -3.898 1.00 96.19 165 PHE A CA 1
ATOM 1275 C C . PHE A 1 165 ? -10.050 -17.963 -2.881 1.00 96.19 165 PHE A C 1
ATOM 1277 O O . PHE A 1 165 ? -10.728 -18.580 -2.058 1.00 96.19 165 PHE A O 1
ATOM 1284 N N . ALA A 1 166 ? -8.714 -17.982 -2.871 1.00 95.25 166 ALA A N 1
ATOM 1285 C CA . ALA A 1 166 ? -7.941 -18.754 -1.899 1.00 95.25 166 ALA A CA 1
ATOM 1286 C C . ALA A 1 166 ? -8.193 -18.283 -0.453 1.00 95.25 166 ALA A C 1
ATOM 1288 O O . ALA A 1 166 ? -8.449 -19.096 0.435 1.00 95.25 166 ALA A O 1
ATOM 1289 N N . CYS A 1 167 ? -8.177 -16.968 -0.214 1.00 95.56 167 CYS A N 1
ATOM 1290 C CA . CYS A 1 167 ? -8.428 -16.384 1.104 1.00 95.56 167 CYS A CA 1
ATOM 1291 C C . CYS A 1 167 ? -9.871 -16.606 1.556 1.00 95.56 167 CYS A C 1
ATOM 1293 O O . CYS A 1 167 ? -10.102 -16.866 2.733 1.00 95.56 167 CYS A O 1
ATOM 1295 N N . ARG A 1 168 ? -10.844 -16.526 0.641 1.00 94.31 168 ARG A N 1
ATOM 1296 C CA . ARG A 1 168 ? -12.251 -16.799 0.952 1.00 94.31 168 ARG A CA 1
ATOM 1297 C C . ARG A 1 168 ? -12.438 -18.242 1.400 1.00 94.31 168 ARG A C 1
ATOM 1299 O O . ARG A 1 168 ? -13.002 -18.467 2.464 1.00 94.31 168 ARG A O 1
ATOM 1306 N N . TRP A 1 169 ? -11.911 -19.189 0.629 1.00 94.56 169 TRP A N 1
ATOM 1307 C CA . TRP A 1 169 ? -11.953 -20.606 0.978 1.00 94.56 169 TRP A CA 1
ATOM 1308 C C . TRP A 1 169 ? -11.312 -20.871 2.345 1.00 94.56 169 TRP A C 1
ATOM 1310 O O . TRP A 1 169 ? -11.916 -21.523 3.194 1.00 94.56 169 TRP A O 1
ATOM 1320 N N . PHE A 1 170 ? -10.127 -20.306 2.599 1.00 92.19 170 PHE A N 1
ATOM 1321 C CA . PHE A 1 170 ? -9.437 -20.501 3.873 1.00 92.19 170 PHE A CA 1
ATOM 1322 C C . PHE A 1 170 ? -10.161 -19.826 5.048 1.00 92.19 170 PHE A C 1
ATOM 1324 O O . PHE A 1 170 ? -10.196 -20.371 6.149 1.00 92.19 170 PHE A O 1
ATOM 1331 N N . ALA A 1 171 ? -10.784 -18.666 4.830 1.00 90.69 171 ALA A N 1
ATOM 1332 C CA . ALA A 1 171 ? -11.594 -18.001 5.847 1.00 90.69 171 ALA A CA 1
ATOM 1333 C C . ALA A 1 171 ?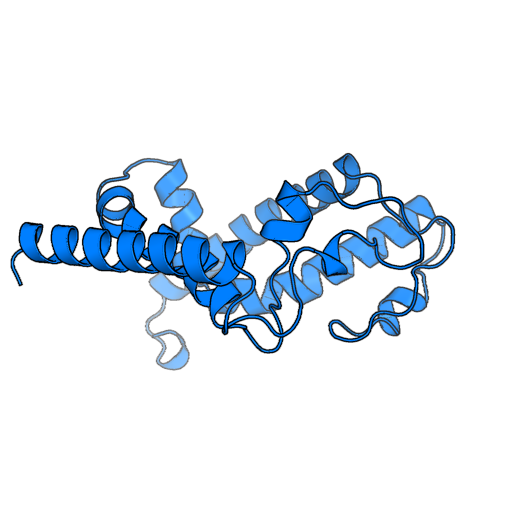 -12.825 -18.839 6.232 1.00 90.69 171 ALA A C 1
ATOM 1335 O O . ALA A 1 171 ? -13.114 -18.976 7.421 1.00 90.69 171 ALA A O 1
ATOM 1336 N N . ASP A 1 172 ? -13.510 -19.436 5.253 1.00 90.06 172 ASP A N 1
ATOM 1337 C CA . ASP A 1 172 ? -14.657 -20.321 5.490 1.00 90.06 172 ASP A CA 1
ATOM 1338 C C . ASP A 1 172 ? -14.215 -21.634 6.174 1.00 90.06 172 ASP A C 1
ATOM 1340 O O . ASP A 1 172 ? -14.866 -22.123 7.103 1.00 90.06 172 ASP A O 1
ATOM 1344 N N . PHE A 1 173 ? -13.048 -22.169 5.796 1.00 88.31 173 PHE A N 1
ATOM 1345 C CA . PHE A 1 173 ? -12.422 -23.317 6.459 1.00 88.31 173 PHE A CA 1
ATOM 1346 C C . PHE A 1 173 ? -12.077 -23.023 7.930 1.00 88.31 173 PHE A C 1
ATOM 1348 O O . PHE A 1 173 ? -12.423 -23.805 8.817 1.00 88.31 173 PHE A O 1
ATOM 1355 N N . LYS A 1 174 ? -11.462 -21.865 8.211 1.00 85.50 174 LYS A N 1
ATOM 1356 C CA . LYS A 1 174 ? -11.146 -21.416 9.577 1.00 85.50 174 LYS A CA 1
ATOM 1357 C C . LYS A 1 174 ? -12.418 -21.205 10.408 1.00 85.50 174 LYS A C 1
ATOM 1359 O O . LYS A 1 174 ? -12.438 -21.538 11.585 1.00 85.50 174 LYS A O 1
ATOM 1364 N N . ALA A 1 175 ? -13.490 -20.684 9.806 1.00 84.50 175 ALA A N 1
ATOM 1365 C CA . ALA A 1 175 ? -14.747 -20.410 10.507 1.00 84.50 175 ALA A CA 1
ATOM 1366 C C . ALA A 1 175 ? -15.529 -21.679 10.894 1.00 84.50 175 ALA A C 1
ATOM 1368 O O . ALA A 1 175 ? -16.257 -21.679 11.887 1.00 84.50 175 ALA A O 1
ATOM 1369 N N . THR A 1 176 ? -15.397 -22.757 10.118 1.00 84.31 176 THR A N 1
ATOM 1370 C CA . THR A 1 176 ? -1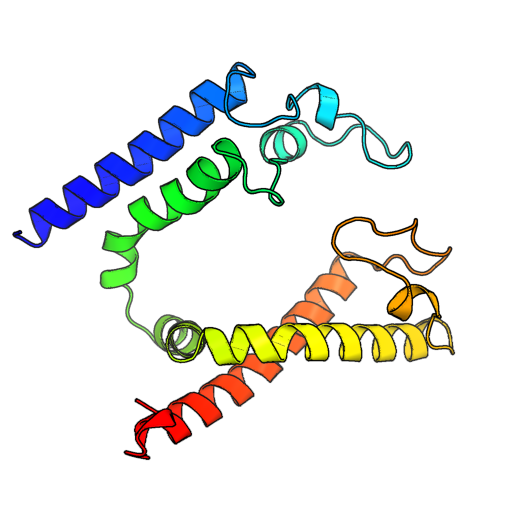6.151 -24.004 10.328 1.00 84.31 176 THR A CA 1
ATOM 1371 C C . THR A 1 176 ? -15.467 -24.978 11.290 1.00 84.31 176 THR A C 1
ATOM 1373 O O . THR A 1 176 ? -16.143 -25.832 11.867 1.00 84.31 176 THR A O 1
ATOM 1376 N N . ARG A 1 177 ? -14.153 -24.851 11.521 1.00 80.81 177 ARG A N 1
ATOM 1377 C CA . ARG A 1 177 ? -13.381 -25.761 12.384 1.00 80.81 177 ARG A CA 1
ATOM 1378 C C . ARG A 1 177 ? -12.951 -25.107 13.695 1.00 80.81 177 ARG A C 1
ATOM 1380 O O . ARG A 1 177 ? -12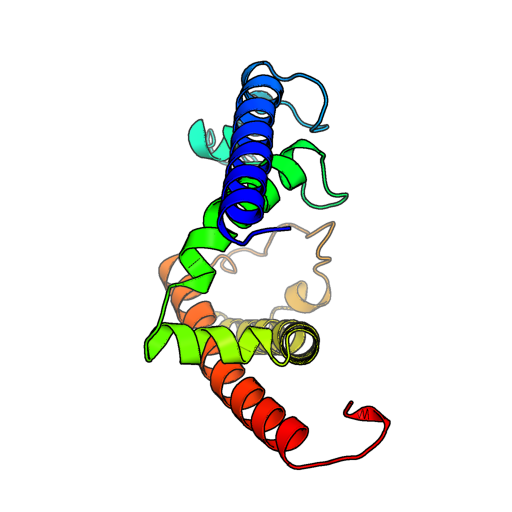.604 -23.937 13.751 1.00 80.81 177 ARG A O 1
ATOM 1387 N N . LYS A 1 178 ? -12.970 -25.890 14.780 1.00 71.50 178 LYS A N 1
ATOM 1388 C CA . LYS A 1 178 ? -12.665 -25.439 16.156 1.00 71.50 178 LYS A CA 1
ATOM 1389 C C . LYS A 1 178 ? -11.308 -25.931 16.673 1.00 71.50 178 LYS A C 1
ATOM 1391 O O . LYS A 1 178 ? -11.113 -25.990 17.885 1.00 71.50 178 LYS A O 1
ATOM 1396 N N . GLU A 1 179 ? -10.404 -26.315 15.780 1.00 80.25 179 GLU A N 1
ATOM 1397 C CA . GLU A 1 179 ? -9.086 -26.837 16.150 1.00 80.25 179 GLU A CA 1
ATOM 1398 C C . GLU A 1 179 ? -8.208 -25.735 16.768 1.00 80.25 179 GLU A C 1
ATOM 1400 O O . GLU A 1 179 ? -8.332 -24.558 16.431 1.00 80.25 179 GLU A O 1
ATOM 1405 N N . TRP A 1 180 ? -7.334 -26.111 17.703 1.00 73.38 180 TRP A N 1
ATOM 1406 C CA . TRP A 1 180 ? -6.577 -25.172 18.542 1.00 73.38 180 TRP A CA 1
ATOM 1407 C C . TRP A 1 180 ? -5.597 -24.286 17.757 1.00 73.38 180 TRP A C 1
ATOM 1409 O O . TRP A 1 180 ? -5.388 -23.140 18.132 1.00 73.38 180 TRP A O 1
ATOM 1419 N N . TRP A 1 181 ? -5.051 -24.784 16.646 1.00 71.19 181 TRP A N 1
ATOM 1420 C CA . TRP A 1 181 ? -4.142 -24.048 15.758 1.00 71.19 181 TRP A CA 1
ATOM 1421 C C . TRP A 1 181 ? -4.875 -23.139 14.749 1.00 71.19 181 TRP A C 1
ATOM 1423 O O . TRP A 1 181 ? -4.242 -22.351 14.050 1.00 71.19 181 TRP A O 1
ATOM 1433 N N . LEU A 1 182 ? -6.209 -23.237 14.678 1.00 61.75 182 LEU A N 1
ATOM 1434 C CA . LEU A 1 182 ? -7.088 -22.420 13.833 1.00 61.75 182 LEU A CA 1
ATOM 1435 C C . LEU A 1 182 ? -7.843 -21.340 14.624 1.00 61.75 182 LEU A C 1
ATOM 1437 O O . LEU A 1 182 ? -8.672 -20.654 14.031 1.00 61.75 182 LEU A O 1
ATOM 1441 N N . ARG A 1 183 ? -7.605 -21.171 15.931 1.00 57.75 183 ARG A N 1
ATOM 1442 C CA . ARG A 1 183 ? -8.178 -20.058 16.708 1.00 57.75 183 ARG A CA 1
ATOM 1443 C C . ARG A 1 183 ? -7.259 -18.845 16.637 1.00 57.75 183 ARG A C 1
ATOM 1445 O O . ARG A 1 183 ? -6.169 -18.908 17.233 1.00 57.75 183 ARG A O 1
#

Foldseek 3Di:
DPPVVLLVVLQCQLVVLVVVLCVCLVVVHAWAPDRLVNLLQDPPRPHGDPSVVSSQPGDVVVHTSSNCSVPVSVVSNCVSVLVPDDDPVNVLVCLCVLCVVVLVVPLVVLLLVLLQVVCCVQVVHRDPLSVVADPVHGDDDDPPSDDDPVVVVVSVVVSSVVSSVVSNVVSVVLVVDDDPVSD

pLDDT: mean 88.22, std 10.37, range [50.09, 98.12]

Radius of gyration: 20.71 Å; Cα contacts (8 Å, |Δi|>4): 149; chains: 1; bounding box: 42×48×50 Å

Sequence (183 aa):
MAPAQRNRLCLAIGLGALALFLVLRGFNLYGDPRPWGSAAQGPNGAGTMPALFAFLNTTKYPASLNFLLMTLGPTIALIPIFERVHGSLARAISVFGRVPFFFYMLHIPLIHLLALVVSKIRLGEVSPWLFANHPMGNPPPPEGYTWSLALLYLVWAIAIVMLYFACRWFADFKATRKEWWLR

Mean predicted aligned error: 6.75 Å